Protein AF-A0A662F577-F1 (afdb_monomer)

Secondary structure (DSSP, 8-state):
---S-HHHHHHHHHHHHHHHHHHHHHHHHHHHTT-TTHHHHHHHHHHHHHHHHHHSTT--HHHHHHHHHHHHHHHHHHHHHH-SS-HHHHHHHHHHHHHHHHHHHHHHS-SSIIIIIHHHHHH--GGG--HHHHHHHHHHHHHHHHHHHHTHHHHHHHHH-HHHHHHTT--HHHHHHHHHHHHHHHHHHHHHHHHHHHHHHHHHHHHHHHHHH-S-HHHHHHHHHHHHHHHHHHHHHHH-

Nearest PDB structures (foldseek):
  7kyp-assembly4_N  TM=8.815E-01  e=4.792E-10  Streptococcus pneumoniae D39
  7kyo-assembly1_C-2  TM=8.736E-01  e=3.848E-10  Streptococcus pneumoniae D39
  2nq2-assembly1_A  TM=8.133E-01  e=2.550E-05  Haemophilus influenzae
  2nq2-assembly1_B  TM=8.066E-01  e=2.908E-05  Haemophilus influenzae
  5b58-assembly1_B  TM=8.021E-01  e=2.976E-04  Burkholderia cenocepacia J2315

Structure (mmCIF, N/CA/C/O backbone):
data_AF-A0A662F577-F1
#
_entry.id   AF-A0A662F577-F1
#
loop_
_atom_site.group_PDB
_atom_site.id
_atom_site.type_symbol
_atom_site.label_atom_id
_atom_site.label_alt_id
_atom_site.label_comp_id
_atom_site.label_asym_id
_atom_site.label_entity_id
_atom_site.label_seq_id
_atom_site.pdbx_PDB_ins_code
_atom_site.Cartn_x
_atom_site.Cartn_y
_atom_site.Cartn_z
_atom_site.occupancy
_atom_site.B_iso_or_equiv
_atom_site.auth_seq_id
_atom_site.auth_comp_id
_atom_site.auth_asym_id
_atom_site.auth_atom_id
_atom_site.pdbx_PDB_model_num
ATOM 1 N N . MET A 1 1 ? 22.532 22.678 -11.145 1.00 47.97 1 MET A N 1
ATOM 2 C CA . MET A 1 1 ? 23.492 22.130 -10.163 1.00 47.97 1 MET A CA 1
ATOM 3 C C . MET A 1 1 ? 23.409 20.614 -9.982 1.00 47.97 1 MET A C 1
ATOM 5 O O . MET A 1 1 ? 24.217 20.101 -9.234 1.00 47.97 1 MET A O 1
ATOM 9 N N . PHE A 1 2 ? 22.592 19.870 -10.737 1.00 56.91 2 PHE A N 1
ATOM 10 C CA . PHE A 1 2 ? 22.765 18.418 -10.877 1.00 56.91 2 PHE A CA 1
ATOM 11 C C . PHE A 1 2 ? 22.586 18.094 -12.358 1.00 56.91 2 PHE A C 1
ATOM 13 O O . PHE A 1 2 ? 21.598 18.525 -12.946 1.00 56.91 2 PHE A O 1
ATOM 20 N N . GLY A 1 3 ? 23.561 17.444 -12.995 1.00 69.31 3 GLY A N 1
ATOM 21 C CA . GLY A 1 3 ? 23.598 17.180 -14.446 1.00 69.31 3 GLY A CA 1
ATOM 22 C C . GLY A 1 3 ? 22.537 16.192 -14.954 1.00 69.31 3 GLY A C 1
ATOM 23 O O . GLY A 1 3 ? 22.726 15.579 -15.998 1.00 69.31 3 GLY A O 1
ATOM 24 N N . ILE A 1 4 ? 21.445 16.013 -14.208 1.00 74.88 4 ILE A N 1
ATOM 25 C CA . ILE A 1 4 ? 20.341 15.107 -14.506 1.00 74.88 4 ILE A CA 1
ATOM 26 C C . ILE A 1 4 ? 19.251 15.926 -15.205 1.00 74.88 4 ILE A C 1
ATOM 28 O O . ILE A 1 4 ? 18.871 16.996 -14.717 1.00 74.88 4 ILE A O 1
ATOM 32 N N . PRO A 1 5 ? 18.736 15.468 -16.353 1.00 80.38 5 PRO A N 1
ATOM 33 C CA . PRO A 1 5 ? 17.786 16.249 -17.121 1.00 80.38 5 PRO A CA 1
ATOM 34 C C . PRO A 1 5 ? 16.440 16.381 -16.389 1.00 80.38 5 PRO A C 1
ATOM 36 O O . PRO A 1 5 ? 15.960 15.453 -15.735 1.00 80.38 5 PRO A O 1
ATOM 39 N N . LEU A 1 6 ? 15.800 17.548 -16.536 1.00 77.94 6 LEU A N 1
ATOM 40 C CA . LEU A 1 6 ? 14.589 17.923 -15.788 1.00 77.94 6 LEU A CA 1
ATOM 41 C C . LEU A 1 6 ? 13.427 16.925 -15.961 1.00 77.94 6 LEU A C 1
ATOM 43 O O . LEU A 1 6 ? 12.619 16.749 -15.050 1.00 77.94 6 LEU A O 1
ATOM 47 N N . HIS A 1 7 ? 13.367 16.250 -17.113 1.00 80.50 7 HIS A N 1
ATOM 48 C CA . HIS A 1 7 ? 12.343 15.251 -17.422 1.00 80.50 7 HIS A CA 1
ATOM 49 C C . HIS A 1 7 ? 12.453 13.969 -16.578 1.00 80.50 7 HIS A C 1
ATOM 51 O O . HIS A 1 7 ? 11.478 13.231 -16.522 1.00 80.50 7 HIS A O 1
ATOM 57 N N . ILE A 1 8 ? 13.594 13.713 -15.922 1.00 82.94 8 ILE A N 1
ATOM 58 C CA . ILE A 1 8 ? 13.786 12.595 -14.979 1.00 82.94 8 ILE A CA 1
ATOM 59 C C . ILE A 1 8 ? 13.548 13.068 -13.545 1.00 82.94 8 ILE A C 1
ATOM 61 O O . ILE A 1 8 ? 12.898 12.384 -12.758 1.00 82.94 8 ILE A O 1
ATOM 65 N N . VAL A 1 9 ? 14.026 14.266 -13.202 1.00 86.06 9 VAL A N 1
ATOM 66 C CA . VAL A 1 9 ? 13.935 14.793 -11.832 1.00 86.06 9 VAL A CA 1
ATOM 67 C C . VAL A 1 9 ? 12.485 15.068 -11.429 1.00 86.06 9 VAL A C 1
ATOM 69 O O . VAL A 1 9 ? 12.072 14.703 -10.331 1.00 86.06 9 VAL A O 1
ATOM 72 N N . LEU A 1 10 ? 11.689 15.677 -12.313 1.00 87.38 10 LEU A N 1
ATOM 73 C CA . LEU A 1 10 ? 10.321 16.082 -11.986 1.00 87.38 10 LEU A CA 1
ATOM 74 C C . LEU A 1 10 ? 9.370 14.895 -11.700 1.00 87.38 10 LEU A C 1
ATOM 76 O O . LEU A 1 10 ? 8.717 14.926 -10.654 1.00 87.38 10 LEU A O 1
ATOM 80 N N . PRO A 1 11 ? 9.290 13.838 -12.542 1.00 89.56 11 PRO A N 1
ATOM 81 C CA . PRO A 1 11 ? 8.466 12.668 -12.230 1.00 89.56 11 PRO A CA 1
ATOM 82 C C . PRO A 1 11 ? 8.914 11.982 -10.942 1.00 89.56 11 PRO A C 1
ATOM 84 O O . PRO A 1 11 ? 8.088 11.558 -10.142 1.00 89.56 11 PRO A O 1
ATOM 87 N N . THR A 1 12 ? 10.224 11.917 -10.724 1.00 90.12 12 THR A N 1
ATOM 88 C CA . THR A 1 12 ? 10.819 11.296 -9.545 1.00 90.12 12 THR A CA 1
ATOM 89 C C . THR A 1 12 ? 10.419 12.015 -8.254 1.00 90.12 12 THR A C 1
ATOM 91 O O . THR A 1 12 ? 9.980 11.390 -7.285 1.00 90.12 12 THR A O 1
ATOM 94 N N . LEU A 1 13 ? 10.509 13.345 -8.249 1.00 90.69 13 LEU A N 1
ATOM 95 C CA . LEU A 1 13 ? 10.162 14.175 -7.098 1.00 90.69 13 LEU A CA 1
ATOM 96 C C . LEU A 1 13 ? 8.662 14.104 -6.770 1.00 90.69 13 LEU A C 1
ATOM 98 O O . LEU A 1 13 ? 8.284 13.920 -5.617 1.00 90.69 13 LEU A O 1
ATOM 102 N N . ILE A 1 14 ? 7.801 14.191 -7.786 1.00 92.75 14 ILE A N 1
ATOM 103 C CA . ILE A 1 14 ? 6.347 14.097 -7.595 1.00 92.75 14 ILE A CA 1
ATOM 104 C C . ILE A 1 14 ? 5.948 12.672 -7.186 1.00 92.75 14 ILE A C 1
ATOM 106 O O . ILE A 1 14 ? 5.175 12.489 -6.248 1.00 92.75 14 ILE A O 1
ATOM 110 N N . GLY A 1 15 ? 6.495 11.655 -7.855 1.00 92.69 15 GLY A N 1
ATOM 111 C CA . GLY A 1 15 ? 6.209 10.249 -7.579 1.00 92.69 15 GLY A CA 1
ATOM 112 C C . GLY A 1 15 ? 6.599 9.843 -6.160 1.00 92.69 15 GLY A C 1
ATOM 113 O O . GLY A 1 15 ? 5.794 9.234 -5.460 1.00 92.69 15 GLY A O 1
ATOM 114 N N . SER A 1 16 ? 7.794 10.232 -5.704 1.00 91.56 16 SER A N 1
ATOM 115 C CA . SER A 1 16 ? 8.255 9.978 -4.332 1.00 91.56 16 SER A CA 1
ATOM 116 C C . SER A 1 16 ? 7.381 10.666 -3.282 1.00 91.56 16 SER A C 1
ATOM 118 O O . SER A 1 16 ? 7.009 10.019 -2.306 1.00 91.56 16 SER A O 1
ATOM 120 N N . LEU A 1 17 ? 6.983 11.924 -3.502 1.00 94.12 17 LEU A N 1
ATOM 121 C CA . LEU A 1 17 ? 6.079 12.657 -2.611 1.00 94.12 17 LEU A CA 1
ATOM 122 C C . LEU A 1 17 ? 4.719 11.953 -2.479 1.00 94.12 17 LEU A C 1
ATOM 124 O O . LEU A 1 17 ? 4.230 11.744 -1.367 1.00 94.12 17 LEU A O 1
ATOM 128 N N . ILE A 1 18 ? 4.121 11.568 -3.612 1.00 95.38 18 ILE A N 1
ATOM 129 C CA . ILE A 1 18 ? 2.826 10.880 -3.632 1.00 95.38 18 ILE A CA 1
ATOM 130 C C . ILE A 1 18 ? 2.950 9.519 -2.947 1.00 95.38 18 ILE A C 1
ATOM 132 O O . ILE A 1 18 ? 2.154 9.233 -2.055 1.00 95.38 18 ILE A O 1
ATOM 136 N N . ALA A 1 19 ? 3.953 8.711 -3.314 1.00 94.62 19 ALA A N 1
ATOM 137 C CA . ALA A 1 19 ? 4.189 7.389 -2.735 1.00 94.62 19 ALA A CA 1
ATOM 138 C C . ALA A 1 19 ? 4.395 7.468 -1.215 1.00 94.62 19 ALA A C 1
ATOM 140 O O . ALA A 1 19 ? 3.737 6.748 -0.468 1.00 94.62 19 ALA A O 1
ATOM 141 N N . GLY A 1 20 ? 5.246 8.387 -0.743 1.00 95.25 20 GLY A N 1
ATOM 142 C CA . GLY A 1 20 ? 5.475 8.626 0.683 1.00 95.25 20 GLY A CA 1
ATOM 143 C C . GLY A 1 20 ? 4.197 9.000 1.425 1.00 95.25 20 GLY A C 1
ATOM 144 O O . GLY A 1 20 ? 3.907 8.436 2.483 1.00 95.25 20 GLY A O 1
ATOM 145 N N . GLY A 1 21 ? 3.388 9.886 0.842 1.00 96.56 21 GLY A N 1
ATOM 146 C CA . GLY A 1 21 ? 2.100 10.283 1.400 1.00 96.56 21 GLY A CA 1
ATOM 147 C C . GLY A 1 21 ? 1.121 9.113 1.521 1.00 96.56 21 GLY A C 1
ATOM 148 O O . GLY A 1 21 ? 0.675 8.796 2.624 1.00 96.56 21 GLY A O 1
ATOM 149 N N . ILE A 1 22 ? 0.798 8.442 0.411 1.00 96.75 22 ILE A N 1
ATOM 150 C CA . ILE A 1 22 ? -0.230 7.386 0.394 1.00 96.75 22 ILE A CA 1
ATOM 151 C C . ILE A 1 22 ? 0.188 6.137 1.176 1.00 96.75 22 ILE A C 1
ATOM 153 O O . ILE A 1 22 ? -0.652 5.553 1.865 1.00 96.75 22 ILE A O 1
ATOM 157 N N . CYS A 1 23 ? 1.472 5.756 1.139 1.00 96.06 23 CYS A N 1
ATOM 158 C CA . CYS A 1 23 ? 1.990 4.664 1.962 1.00 96.06 23 CYS A CA 1
ATOM 159 C C . CYS A 1 23 ? 1.798 4.994 3.441 1.00 96.06 23 CYS A C 1
ATOM 161 O O . CYS A 1 23 ? 1.273 4.172 4.184 1.00 96.06 23 CYS A O 1
ATOM 163 N N . SER A 1 24 ? 2.114 6.217 3.865 1.00 96.75 24 SER A N 1
ATOM 164 C CA . SER A 1 24 ? 1.938 6.627 5.262 1.00 96.75 24 SER A CA 1
ATOM 165 C C . SER A 1 24 ? 0.478 6.633 5.702 1.00 96.75 24 SER A C 1
ATOM 167 O O . SER A 1 24 ? 0.192 6.214 6.820 1.00 96.75 24 SER A O 1
ATOM 169 N N . VAL A 1 25 ? -0.454 7.061 4.838 1.00 97.31 25 VAL A N 1
ATOM 170 C CA . VAL A 1 25 ? -1.898 7.011 5.136 1.00 97.31 25 VAL A CA 1
ATOM 171 C C . VAL A 1 25 ? -2.345 5.576 5.394 1.00 97.31 25 VAL A C 1
ATOM 173 O O . VAL A 1 25 ? -2.997 5.313 6.404 1.00 97.31 25 VAL A O 1
ATOM 176 N N . MET A 1 26 ? -1.966 4.630 4.530 1.00 97.19 26 MET A N 1
ATOM 177 C CA . MET A 1 26 ? -2.283 3.215 4.759 1.00 97.19 26 MET A CA 1
ATOM 178 C C . MET A 1 26 ? -1.573 2.668 5.999 1.00 97.19 26 MET A C 1
ATOM 180 O O . MET A 1 26 ? -2.160 1.899 6.761 1.00 97.19 26 MET A O 1
ATOM 184 N N . GLY A 1 27 ? -0.358 3.142 6.266 1.00 96.62 27 GLY A N 1
ATOM 185 C CA . GLY A 1 27 ? 0.402 2.868 7.478 1.00 96.62 27 GLY A CA 1
ATOM 186 C C . GLY A 1 27 ? -0.362 3.131 8.771 1.00 96.62 27 GLY A C 1
ATOM 187 O O . GLY A 1 27 ? -0.245 2.347 9.708 1.00 96.62 27 GLY A O 1
ATOM 188 N N . ILE A 1 28 ? -1.196 4.173 8.819 1.00 96.75 28 ILE A N 1
ATOM 189 C CA . ILE A 1 28 ? -2.034 4.490 9.987 1.00 96.75 28 ILE A CA 1
ATOM 190 C C . ILE A 1 28 ? -2.937 3.303 10.333 1.00 96.75 28 ILE A C 1
ATOM 192 O O . ILE A 1 28 ? -2.965 2.844 11.477 1.00 96.75 28 ILE A O 1
ATOM 196 N N . PHE A 1 29 ? -3.640 2.767 9.331 1.00 96.06 29 PHE A N 1
ATOM 197 C CA . PHE A 1 29 ? -4.510 1.607 9.505 1.00 96.06 29 PHE A CA 1
ATOM 198 C C . PHE A 1 29 ? -3.711 0.374 9.900 1.00 96.06 29 PHE A C 1
ATOM 200 O O . PHE A 1 29 ? -4.086 -0.338 10.828 1.00 96.06 29 PHE A O 1
ATOM 207 N N . VAL A 1 30 ? -2.590 0.140 9.225 1.00 95.38 30 VAL A N 1
ATOM 208 C CA . VAL A 1 30 ? -1.769 -1.051 9.432 1.00 95.38 30 VAL A CA 1
ATOM 209 C C . VAL A 1 30 ? -1.152 -1.093 10.826 1.00 95.38 30 VAL A C 1
ATOM 211 O O . VAL A 1 30 ? -1.240 -2.123 11.493 1.00 95.38 30 VAL A O 1
ATOM 214 N N . VAL A 1 31 ? -0.604 0.023 11.305 1.00 95.06 31 VAL A N 1
ATOM 215 C CA . VAL A 1 31 ? -0.033 0.129 12.654 1.00 95.06 31 VAL A CA 1
ATOM 216 C C . VAL A 1 31 ? -1.124 -0.043 13.706 1.00 95.06 31 VAL A C 1
ATOM 218 O O . VAL A 1 31 ? -1.005 -0.876 14.601 1.00 95.06 31 VAL A O 1
ATOM 221 N N . ARG A 1 32 ? -2.231 0.696 13.588 1.00 94.12 32 ARG A N 1
ATOM 222 C CA . ARG A 1 32 ? -3.282 0.692 14.613 1.00 94.12 32 ARG A CA 1
ATOM 223 C C . ARG A 1 32 ? -4.051 -0.623 14.690 1.00 94.12 32 ARG A C 1
ATOM 225 O O . ARG A 1 32 ? -4.545 -0.975 15.756 1.00 94.12 32 ARG A O 1
ATOM 232 N N . MET A 1 33 ? -4.153 -1.345 13.576 1.00 92.06 33 MET A N 1
ATOM 233 C CA . MET A 1 33 ? -4.816 -2.647 13.508 1.00 92.06 33 MET A CA 1
ATOM 234 C C . MET A 1 33 ? -3.884 -3.830 13.797 1.00 92.06 33 MET A C 1
ATOM 236 O O . MET A 1 33 ? -4.332 -4.967 13.663 1.00 92.06 33 MET A O 1
ATOM 240 N N . ASN A 1 34 ? -2.629 -3.588 14.200 1.00 90.75 34 ASN A N 1
ATOM 241 C CA . ASN A 1 34 ? -1.617 -4.624 14.436 1.00 90.75 34 ASN A CA 1
ATOM 242 C C . ASN A 1 34 ? -1.413 -5.549 13.223 1.00 90.75 34 ASN A C 1
ATOM 244 O O . ASN A 1 34 ? -1.372 -6.767 13.355 1.00 90.75 34 ASN A O 1
ATOM 248 N N . LEU A 1 35 ? -1.320 -4.959 12.031 1.00 92.56 35 LEU A N 1
ATOM 249 C CA . LEU A 1 35 ? -1.056 -5.659 10.773 1.00 92.56 35 LEU A CA 1
ATOM 250 C C . LEU A 1 35 ? 0.369 -5.372 10.280 1.00 92.56 35 LEU A C 1
ATOM 252 O O . LEU A 1 35 ? 0.579 -5.258 9.078 1.00 92.56 35 LEU A O 1
ATOM 256 N N . SER A 1 36 ? 1.343 -5.179 11.173 1.00 86.50 36 SER A N 1
ATOM 257 C CA . SER A 1 36 ? 2.696 -4.711 10.826 1.00 86.50 36 SER A CA 1
ATOM 258 C C . SER A 1 36 ? 3.338 -5.494 9.678 1.00 86.50 36 SER A C 1
ATOM 260 O O . SER A 1 36 ? 3.979 -4.906 8.811 1.00 86.50 36 SER A O 1
ATOM 262 N N . SER A 1 37 ? 3.102 -6.800 9.594 1.00 90.62 37 SER A N 1
ATOM 263 C CA . SER A 1 37 ? 3.673 -7.662 8.559 1.00 90.62 37 SER A CA 1
ATOM 264 C C . SER A 1 37 ? 3.018 -7.482 7.178 1.00 90.62 37 SER A C 1
ATOM 266 O O . SER A 1 37 ? 3.548 -7.963 6.174 1.00 90.62 37 SER A O 1
ATOM 268 N N . LEU A 1 38 ? 1.881 -6.775 7.084 1.00 93.25 38 LEU A N 1
ATOM 269 C CA . LEU A 1 38 ? 1.102 -6.600 5.851 1.00 93.25 38 LEU A CA 1
ATOM 270 C C . LEU A 1 38 ? 1.919 -5.929 4.747 1.00 93.25 38 LEU A C 1
ATOM 272 O O . LEU A 1 38 ? 1.856 -6.362 3.601 1.00 93.25 38 LEU A O 1
ATOM 276 N N . GLY A 1 39 ? 2.711 -4.909 5.092 1.00 90.06 39 GLY A N 1
ATOM 277 C CA . GLY A 1 39 ? 3.558 -4.203 4.128 1.00 90.06 39 GLY A CA 1
ATOM 278 C C . GLY A 1 39 ? 4.575 -5.131 3.457 1.00 90.06 39 GLY A C 1
ATOM 279 O O . GLY A 1 39 ? 4.695 -5.121 2.235 1.00 90.06 39 GLY A O 1
ATOM 280 N N . PHE A 1 40 ? 5.241 -5.988 4.240 1.00 89.19 40 PHE A N 1
ATOM 281 C CA . PHE A 1 40 ? 6.199 -6.972 3.721 1.00 89.19 40 PHE A CA 1
ATOM 282 C C . PHE A 1 40 ? 5.513 -8.062 2.891 1.00 89.19 40 PHE A C 1
ATOM 284 O O . PHE A 1 40 ? 5.983 -8.402 1.808 1.00 89.19 40 PHE A O 1
ATOM 291 N N . ALA A 1 41 ? 4.390 -8.608 3.357 1.00 93.56 41 ALA A N 1
ATOM 292 C CA . ALA A 1 41 ? 3.714 -9.678 2.629 1.00 93.56 41 ALA A CA 1
ATOM 293 C C . ALA A 1 41 ? 3.104 -9.196 1.304 1.00 93.56 41 ALA A C 1
ATOM 295 O O . ALA A 1 41 ? 3.252 -9.868 0.283 1.00 93.56 41 ALA A O 1
ATOM 296 N N . MET A 1 42 ? 2.482 -8.012 1.294 1.00 95.00 42 MET A N 1
ATOM 297 C CA . MET A 1 42 ? 1.942 -7.404 0.074 1.00 95.00 42 MET A CA 1
ATOM 298 C C . MET A 1 42 ? 3.050 -7.047 -0.916 1.00 95.00 42 MET A C 1
ATOM 300 O O . MET A 1 42 ? 2.866 -7.229 -2.117 1.00 95.00 42 MET A O 1
ATOM 304 N N . SER A 1 43 ? 4.207 -6.577 -0.435 1.00 93.94 43 SER A N 1
ATOM 305 C CA . SER A 1 43 ? 5.321 -6.219 -1.317 1.00 93.94 43 SER A CA 1
ATOM 306 C C . SER A 1 43 ? 5.920 -7.442 -1.996 1.00 93.94 43 SER A C 1
ATOM 308 O O . SER A 1 43 ? 6.260 -7.380 -3.173 1.00 93.94 43 SER A O 1
ATOM 310 N N . HIS A 1 44 ? 5.963 -8.576 -1.296 1.00 93.50 44 HIS A N 1
ATOM 311 C CA . HIS A 1 44 ? 6.455 -9.835 -1.845 1.00 93.50 44 HIS A CA 1
ATOM 312 C C . HIS A 1 44 ? 5.425 -10.532 -2.736 1.00 93.50 44 HIS A C 1
ATOM 314 O O . HIS A 1 44 ? 5.803 -11.151 -3.727 1.00 93.50 44 HIS A O 1
ATOM 320 N N . ALA A 1 45 ? 4.129 -10.373 -2.457 1.00 95.75 45 ALA A N 1
ATOM 321 C CA . ALA A 1 45 ? 3.079 -10.760 -3.394 1.00 95.75 45 ALA A CA 1
ATOM 322 C C . ALA A 1 45 ? 3.177 -9.942 -4.695 1.00 95.75 45 ALA A C 1
ATOM 324 O O . ALA A 1 45 ? 3.209 -10.509 -5.785 1.00 95.75 45 ALA A O 1
ATOM 325 N N . ALA A 1 46 ? 3.314 -8.616 -4.589 1.00 95.00 46 ALA A N 1
ATOM 326 C CA . ALA A 1 46 ? 3.509 -7.737 -5.739 1.00 95.00 46 ALA A CA 1
ATOM 327 C C . ALA A 1 46 ? 4.805 -8.064 -6.503 1.00 95.00 46 ALA A C 1
ATOM 329 O O . ALA A 1 46 ? 4.797 -8.112 -7.730 1.00 95.00 46 ALA A O 1
ATOM 330 N N . PHE A 1 47 ? 5.898 -8.351 -5.789 1.00 91.81 47 PHE A N 1
ATOM 331 C CA . PHE A 1 47 ? 7.160 -8.822 -6.362 1.00 91.81 47 PHE A CA 1
ATOM 332 C C . PHE A 1 47 ? 6.974 -10.127 -7.139 1.00 91.81 47 PHE A C 1
ATOM 334 O O . PHE A 1 47 ? 7.437 -10.222 -8.272 1.00 91.81 47 PHE A O 1
ATOM 341 N N . ALA A 1 48 ? 6.263 -11.108 -6.575 1.00 93.31 48 ALA A N 1
ATOM 342 C CA . ALA A 1 48 ? 5.991 -12.368 -7.256 1.00 93.31 48 ALA A CA 1
ATOM 343 C C . ALA A 1 48 ? 5.187 -12.156 -8.543 1.00 93.31 48 ALA A C 1
ATOM 345 O O . ALA A 1 48 ? 5.559 -12.671 -9.596 1.00 93.31 48 ALA A O 1
ATOM 346 N N . GLY A 1 49 ? 4.144 -11.328 -8.491 1.00 93.75 49 GLY A N 1
ATOM 347 C CA . GLY A 1 49 ? 3.391 -10.947 -9.681 1.00 93.75 49 GLY A CA 1
ATOM 348 C C . GLY A 1 49 ? 4.261 -10.250 -10.730 1.00 93.75 49 GLY A C 1
ATOM 349 O O . GLY A 1 49 ? 4.258 -10.644 -11.894 1.00 93.75 49 GLY A O 1
ATOM 350 N N . ALA A 1 50 ? 5.063 -9.262 -10.332 1.00 90.88 50 ALA A N 1
ATOM 351 C CA . ALA A 1 50 ? 5.977 -8.575 -11.242 1.00 90.88 50 ALA A CA 1
ATOM 352 C C . ALA A 1 50 ? 6.991 -9.537 -11.881 1.00 90.88 50 ALA A C 1
ATOM 354 O O . ALA A 1 50 ? 7.226 -9.462 -13.087 1.00 90.88 50 ALA A O 1
ATOM 355 N N . ALA A 1 51 ? 7.552 -10.464 -11.100 1.00 89.44 51 ALA A N 1
ATOM 356 C CA . ALA A 1 51 ? 8.474 -11.487 -11.583 1.00 8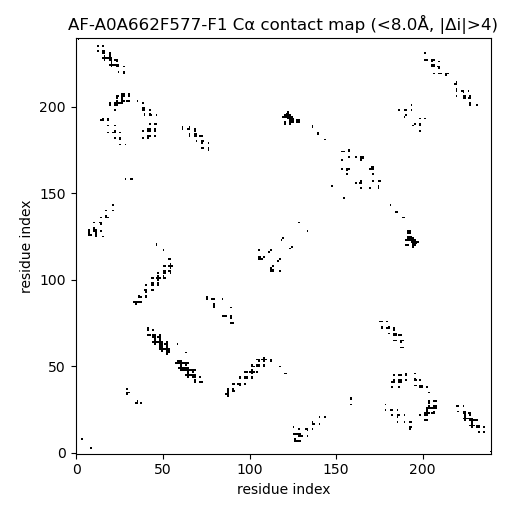9.44 51 ALA A CA 1
ATOM 357 C C . ALA A 1 51 ? 7.806 -12.412 -12.612 1.00 89.44 51 ALA A C 1
ATOM 359 O O . ALA A 1 51 ? 8.406 -12.699 -13.645 1.00 89.44 51 ALA A O 1
ATOM 360 N N . LEU A 1 52 ? 6.548 -12.809 -12.391 1.00 90.88 52 LEU A N 1
ATOM 361 C CA . LEU A 1 52 ? 5.767 -13.575 -13.368 1.00 90.88 52 LEU A CA 1
ATOM 362 C C . LEU A 1 52 ? 5.520 -12.779 -14.657 1.00 90.88 52 LEU A C 1
ATOM 364 O O . LEU A 1 52 ? 5.683 -13.319 -15.749 1.00 90.88 52 LEU A O 1
ATOM 368 N N . GLY A 1 53 ? 5.173 -11.494 -14.542 1.00 89.75 53 GLY A N 1
ATOM 369 C CA . GLY A 1 53 ? 4.991 -10.614 -15.699 1.00 89.75 53 GLY A CA 1
ATOM 370 C C . GLY A 1 53 ? 6.268 -10.438 -16.527 1.00 89.75 53 GLY A C 1
ATOM 371 O O . GLY A 1 53 ? 6.199 -10.329 -17.743 1.00 89.75 53 GLY A O 1
ATOM 372 N N . ILE A 1 54 ? 7.440 -10.469 -15.887 1.00 84.44 54 ILE A N 1
ATOM 373 C CA . ILE A 1 54 ? 8.736 -10.462 -16.584 1.00 84.44 54 ILE A CA 1
ATOM 374 C C . ILE A 1 54 ? 9.038 -11.831 -17.209 1.00 84.44 54 ILE A C 1
ATOM 376 O O . ILE A 1 54 ? 9.578 -11.893 -18.313 1.00 84.44 54 ILE A O 1
ATOM 380 N N . ALA A 1 55 ? 8.712 -12.923 -16.516 1.00 84.69 55 ALA A N 1
ATOM 381 C CA . ALA A 1 55 ? 8.999 -14.276 -16.981 1.00 84.69 55 ALA A CA 1
ATOM 382 C C . ALA A 1 55 ? 8.195 -14.662 -18.227 1.00 84.69 55 ALA A C 1
ATOM 384 O O . ALA A 1 55 ? 8.699 -15.363 -19.103 1.00 84.69 55 ALA A O 1
ATOM 385 N N . VAL A 1 56 ? 6.953 -14.188 -18.322 1.00 86.38 56 VAL A N 1
ATOM 386 C CA . VAL A 1 56 ? 6.055 -14.479 -19.439 1.00 86.38 56 VAL A CA 1
ATOM 387 C C . VAL A 1 56 ? 6.010 -13.284 -20.388 1.00 86.38 56 VAL A C 1
ATOM 389 O O . VAL A 1 56 ? 5.450 -12.234 -20.077 1.00 86.38 56 VAL A O 1
ATOM 392 N N . SER A 1 57 ? 6.580 -13.450 -21.582 1.00 75.50 57 SER A N 1
ATOM 393 C CA . SER A 1 57 ? 6.628 -12.395 -22.596 1.00 75.50 57 SER A CA 1
ATOM 394 C C . SER A 1 57 ? 5.224 -11.892 -22.963 1.00 75.50 57 SER A C 1
ATOM 396 O O . SER A 1 57 ? 4.377 -12.667 -23.400 1.00 75.50 57 SER A O 1
ATOM 398 N N . GLY A 1 58 ? 4.992 -10.584 -22.815 1.00 77.06 58 GLY A N 1
ATOM 399 C CA . GLY A 1 58 ? 3.740 -9.917 -23.199 1.00 77.06 58 GLY A CA 1
ATOM 400 C C . GLY A 1 58 ? 2.803 -9.551 -22.044 1.00 77.06 58 GLY A C 1
ATOM 401 O O . GLY A 1 58 ? 1.816 -8.858 -22.279 1.00 77.06 58 GLY A O 1
ATOM 402 N N . LEU A 1 59 ? 3.106 -9.953 -20.805 1.00 86.81 59 LEU A N 1
ATOM 403 C CA . LEU A 1 59 ? 2.366 -9.502 -19.624 1.00 86.81 59 LEU A CA 1
ATOM 404 C C . LEU A 1 59 ? 2.987 -8.227 -19.041 1.00 86.81 59 LEU A C 1
ATOM 406 O O . LEU A 1 59 ? 4.203 -8.107 -18.920 1.00 86.81 59 LEU A O 1
ATOM 410 N N . ASP A 1 60 ? 2.145 -7.264 -18.657 1.00 88.69 60 ASP A N 1
ATOM 411 C CA . ASP A 1 60 ? 2.604 -6.056 -17.963 1.00 88.69 60 ASP A CA 1
ATOM 412 C C . ASP A 1 60 ? 2.993 -6.411 -16.508 1.00 88.69 60 ASP A C 1
ATOM 414 O O . ASP A 1 60 ? 2.136 -6.887 -15.748 1.00 88.69 60 ASP A O 1
ATOM 418 N N . PRO A 1 61 ? 4.251 -6.171 -16.079 1.00 88.75 61 PRO A N 1
ATOM 419 C CA . PRO A 1 61 ? 4.694 -6.468 -14.717 1.00 88.75 61 PRO A CA 1
ATOM 420 C C . PRO A 1 61 ? 3.891 -5.744 -13.630 1.00 88.75 61 PRO A C 1
ATOM 422 O O . PRO A 1 61 ? 3.672 -6.309 -12.562 1.00 88.75 61 PRO A O 1
ATOM 425 N N . LEU A 1 62 ? 3.425 -4.516 -13.885 1.00 90.25 62 LEU A N 1
ATOM 426 C CA . LEU A 1 62 ? 2.595 -3.760 -12.944 1.00 90.25 62 LEU A CA 1
ATOM 427 C C . LEU A 1 62 ? 1.232 -4.436 -12.772 1.00 90.25 62 LEU A C 1
ATOM 429 O O . LEU A 1 62 ? 0.747 -4.578 -11.652 1.00 90.25 62 LEU A O 1
ATOM 433 N N . LEU A 1 63 ? 0.619 -4.874 -13.875 1.00 93.94 63 LEU A N 1
ATOM 434 C CA . LEU A 1 63 ? -0.687 -5.528 -13.837 1.00 93.94 63 LEU A CA 1
ATOM 435 C C . LEU A 1 63 ? -0.616 -6.844 -13.055 1.00 93.94 63 LEU A C 1
ATOM 437 O O . LEU A 1 63 ? -1.476 -7.113 -12.218 1.00 93.94 63 LEU A O 1
ATOM 441 N N . MET A 1 64 ? 0.430 -7.639 -13.288 1.00 94.94 64 MET A N 1
ATOM 442 C CA . MET A 1 64 ? 0.639 -8.884 -12.549 1.00 94.94 64 MET A CA 1
ATOM 443 C C . MET A 1 64 ? 0.978 -8.626 -11.074 1.00 94.94 64 MET A C 1
ATOM 445 O O . MET A 1 64 ? 0.479 -9.342 -10.207 1.00 94.94 64 MET A O 1
ATOM 449 N N . ALA A 1 65 ? 1.748 -7.577 -10.761 1.00 94.25 65 ALA A N 1
ATOM 450 C CA . ALA A 1 65 ? 2.005 -7.159 -9.382 1.00 94.25 65 ALA A CA 1
ATOM 451 C C . ALA A 1 65 ? 0.710 -6.807 -8.637 1.00 94.25 65 ALA A C 1
ATOM 453 O O . ALA A 1 65 ? 0.483 -7.280 -7.523 1.00 94.25 65 ALA A O 1
ATOM 454 N N . ILE A 1 66 ? -0.167 -6.024 -9.275 1.00 96.44 66 ILE A N 1
ATOM 455 C CA . ILE A 1 66 ? -1.490 -5.687 -8.739 1.00 96.44 66 ILE A CA 1
ATOM 456 C C . ILE A 1 66 ? -2.311 -6.958 -8.534 1.00 96.44 66 ILE A C 1
ATOM 458 O O . ILE A 1 66 ? -2.870 -7.147 -7.457 1.00 96.44 66 ILE A O 1
ATOM 462 N N . LEU A 1 67 ? -2.358 -7.844 -9.533 1.00 97.06 67 LEU A N 1
ATOM 463 C CA . LEU A 1 67 ? -3.132 -9.081 -9.468 1.00 97.06 67 LEU A CA 1
ATOM 464 C C . LEU A 1 67 ? -2.721 -9.945 -8.272 1.00 97.06 67 LEU A C 1
ATOM 466 O O . LEU A 1 67 ? -3.584 -10.370 -7.509 1.00 97.06 67 LEU A O 1
ATOM 470 N N . PHE A 1 68 ? -1.422 -10.173 -8.073 1.00 97.12 68 PHE A N 1
ATOM 471 C CA . PHE A 1 68 ? -0.933 -10.992 -6.963 1.00 97.12 68 PHE A CA 1
ATOM 472 C C . PHE A 1 68 ? -1.114 -10.315 -5.601 1.00 97.12 68 PHE A C 1
ATOM 474 O O . PHE A 1 68 ? -1.509 -10.980 -4.645 1.00 97.12 68 PHE A O 1
ATOM 481 N N . ALA A 1 69 ? -0.881 -9.004 -5.493 1.00 96.75 69 ALA A N 1
ATOM 482 C CA . ALA A 1 69 ? -1.118 -8.273 -4.248 1.00 96.75 69 ALA A CA 1
ATOM 483 C C . ALA A 1 69 ? -2.608 -8.290 -3.861 1.00 96.75 69 ALA A C 1
ATOM 485 O O . ALA A 1 69 ? -2.962 -8.547 -2.711 1.00 96.75 69 ALA A O 1
ATOM 486 N N . VAL A 1 70 ? -3.500 -8.080 -4.833 1.00 97.31 70 VAL A N 1
ATOM 487 C CA . VAL A 1 70 ? -4.954 -8.150 -4.640 1.00 97.31 70 VAL A CA 1
ATOM 488 C C . VAL A 1 70 ? -5.397 -9.578 -4.324 1.00 97.31 70 VAL A C 1
ATOM 490 O O . VAL A 1 70 ? -6.225 -9.765 -3.436 1.00 97.31 70 VAL A O 1
ATOM 493 N N . ALA A 1 71 ? -4.829 -10.594 -4.978 1.00 97.19 71 ALA A N 1
ATOM 494 C CA . ALA A 1 71 ? -5.097 -11.994 -4.656 1.00 97.19 71 ALA A CA 1
ATOM 495 C C . ALA A 1 71 ? -4.674 -12.328 -3.218 1.00 97.19 71 ALA A C 1
ATOM 497 O O . ALA A 1 71 ? -5.425 -12.976 -2.491 1.00 97.19 71 ALA A O 1
ATOM 498 N N . MET A 1 72 ? -3.521 -11.826 -2.768 1.00 95.69 72 MET A N 1
ATOM 499 C CA . MET A 1 72 ? -3.083 -11.972 -1.381 1.00 95.69 72 MET A CA 1
ATOM 500 C C . MET A 1 72 ? -4.070 -11.309 -0.412 1.00 95.69 72 MET A C 1
ATOM 502 O O . MET A 1 72 ? -4.486 -11.954 0.548 1.00 95.69 72 MET A O 1
ATOM 506 N N . ALA A 1 73 ? -4.525 -10.081 -0.689 1.00 95.69 73 ALA A N 1
ATOM 507 C CA . ALA A 1 73 ? -5.564 -9.417 0.106 1.00 95.69 73 ALA A CA 1
ATOM 508 C C . ALA A 1 73 ? -6.876 -10.220 0.153 1.00 95.69 73 ALA A C 1
ATOM 510 O O . ALA A 1 73 ? -7.471 -10.371 1.224 1.00 95.69 73 ALA A O 1
ATOM 511 N N . ALA A 1 74 ? -7.295 -10.773 -0.989 1.00 96.06 74 ALA A N 1
ATOM 512 C CA . ALA A 1 74 ? -8.508 -11.574 -1.121 1.00 96.06 74 ALA A CA 1
ATOM 513 C C . ALA A 1 74 ? -8.434 -12.909 -0.366 1.00 96.06 74 ALA A C 1
ATOM 515 O O . ALA A 1 74 ? -9.459 -13.382 0.113 1.00 96.06 74 ALA A O 1
ATOM 516 N N . VAL A 1 75 ? -7.245 -13.506 -0.237 1.00 94.75 75 VAL A N 1
ATOM 517 C CA . VAL A 1 75 ? -7.018 -14.717 0.570 1.00 94.75 75 VAL A CA 1
ATOM 518 C C . VAL A 1 75 ? -6.899 -14.369 2.054 1.00 94.75 75 VAL A C 1
ATOM 520 O O . VAL A 1 75 ? -7.474 -15.053 2.902 1.00 94.75 75 VAL A O 1
ATOM 523 N N . LEU A 1 76 ? -6.182 -13.292 2.380 1.00 93.75 76 LEU A N 1
ATOM 524 C CA . LEU A 1 76 ? -5.926 -12.876 3.754 1.00 93.75 76 LEU A CA 1
ATOM 525 C C . LEU A 1 76 ? -7.214 -12.522 4.503 1.00 93.75 76 LEU A C 1
ATOM 527 O O . LEU A 1 76 ? -7.367 -12.931 5.652 1.00 93.75 76 LEU A O 1
ATOM 531 N N . GLY A 1 77 ? -8.135 -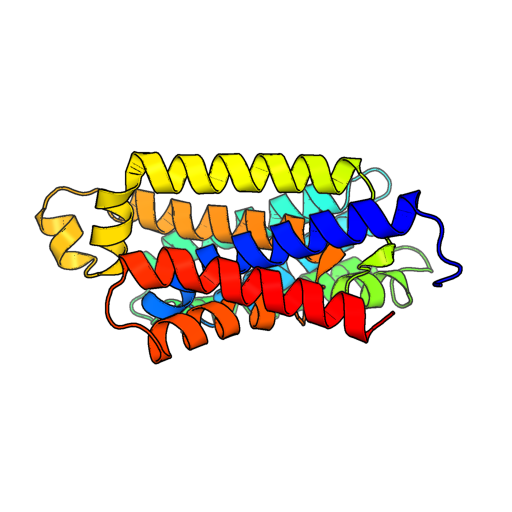11.786 3.872 1.00 91.25 77 GLY A N 1
ATOM 532 C CA . GLY A 1 77 ? -9.393 -11.363 4.495 1.00 91.25 77 GLY A CA 1
ATOM 533 C C . GLY A 1 77 ? -10.183 -12.539 5.091 1.00 91.25 77 GLY A C 1
ATOM 534 O O . GLY A 1 77 ? -10.340 -12.596 6.312 1.00 91.25 77 GLY A O 1
ATOM 535 N N . PRO A 1 78 ? -10.614 -13.524 4.284 1.00 92.69 78 PRO A N 1
ATOM 536 C CA . PRO A 1 78 ? -11.347 -14.694 4.763 1.00 92.69 78 PRO A CA 1
ATOM 537 C C . PRO A 1 78 ? -10.557 -15.549 5.759 1.00 92.69 78 PRO A C 1
ATOM 539 O O . PRO A 1 78 ? -11.121 -15.991 6.760 1.00 92.69 78 PRO A O 1
ATOM 542 N N . LEU A 1 79 ? -9.250 -15.758 5.541 1.00 92.12 79 LEU A N 1
ATOM 543 C CA . LEU A 1 79 ? -8.418 -16.515 6.486 1.00 92.12 79 LEU A CA 1
ATOM 544 C C . LEU A 1 79 ? -8.352 -15.830 7.856 1.00 92.12 79 LEU A C 1
ATOM 546 O O . LEU A 1 79 ? -8.427 -16.505 8.882 1.00 92.12 79 LEU A O 1
ATOM 550 N N . SER A 1 80 ? -8.244 -14.501 7.880 1.00 88.88 80 SER A N 1
ATOM 551 C CA . SER A 1 80 ? -8.203 -13.721 9.121 1.00 88.88 80 SER A CA 1
ATOM 552 C C . SER A 1 80 ? -9.502 -13.774 9.918 1.00 88.88 80 SER A C 1
ATOM 554 O O . SER A 1 80 ? -9.469 -13.630 11.136 1.00 88.88 80 SER A O 1
ATOM 556 N N . GLU A 1 81 ? -10.631 -14.026 9.256 1.00 87.06 81 GLU A N 1
ATOM 557 C CA . GLU A 1 81 ? -11.927 -14.182 9.915 1.00 87.06 81 GLU A CA 1
ATOM 558 C C . GLU A 1 81 ? -12.188 -15.617 10.373 1.00 87.06 81 GLU A C 1
ATOM 560 O O . GLU A 1 81 ? -12.783 -15.826 11.429 1.00 87.06 81 GLU A O 1
ATOM 565 N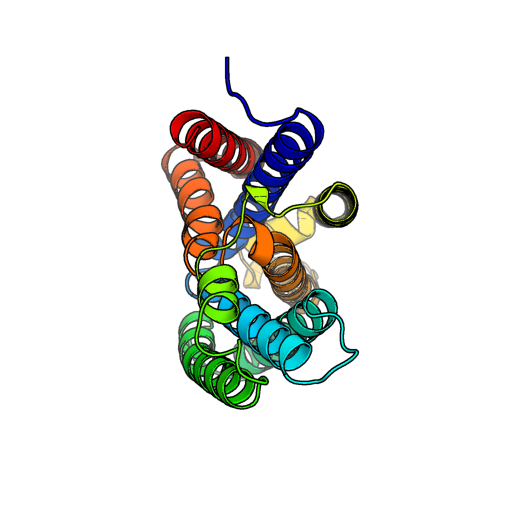 N . LEU A 1 82 ? -11.773 -16.606 9.575 1.00 88.19 82 LEU A N 1
ATOM 566 C CA . LEU A 1 82 ? -12.008 -18.016 9.880 1.00 88.19 82 LEU A CA 1
ATOM 567 C C . LEU A 1 82 ? -11.032 -18.545 10.936 1.00 88.19 82 LEU A C 1
ATOM 569 O O . LEU A 1 82 ? -11.384 -19.415 11.737 1.00 88.19 82 LEU A O 1
ATOM 573 N N . SER A 1 83 ? -9.797 -18.044 10.939 1.00 82.44 83 SER A N 1
ATOM 574 C CA . SER A 1 83 ? -8.795 -18.474 11.905 1.00 82.44 83 SER A CA 1
ATOM 575 C C . SER A 1 83 ? -9.018 -17.815 13.270 1.00 82.44 83 SER A C 1
ATOM 577 O O . SER A 1 83 ? -9.441 -16.668 13.376 1.00 82.44 83 SER A O 1
ATOM 579 N N . ARG A 1 84 ? -8.654 -18.525 14.341 1.00 84.56 84 ARG A N 1
ATOM 580 C CA . ARG A 1 84 ? -8.563 -17.954 15.699 1.00 84.56 84 ARG A CA 1
ATOM 581 C C . ARG A 1 84 ? -7.203 -17.299 15.969 1.00 84.56 84 ARG A C 1
ATOM 583 O O . ARG A 1 84 ? -6.890 -16.990 17.115 1.00 84.56 84 ARG A O 1
ATOM 590 N N . LEU A 1 85 ? -6.373 -17.169 14.935 1.00 87.50 85 LEU A N 1
ATOM 591 C CA . LEU A 1 85 ? -5.015 -16.655 15.029 1.00 87.50 85 LEU A CA 1
ATOM 592 C C . LEU A 1 85 ? -5.014 -15.137 14.862 1.00 87.50 85 LEU A C 1
ATOM 594 O O . LEU A 1 85 ? -5.924 -14.555 14.272 1.00 87.50 85 LEU A O 1
ATOM 598 N N . ASN A 1 86 ? -3.963 -14.493 15.364 1.00 87.75 86 ASN A N 1
ATOM 599 C CA . ASN A 1 86 ? -3.737 -13.086 15.074 1.00 87.75 86 ASN A CA 1
ATOM 600 C C . ASN A 1 86 ? -3.537 -12.924 13.550 1.00 87.75 86 ASN A C 1
ATOM 602 O O . ASN A 1 86 ? -2.745 -13.681 12.977 1.00 87.75 86 ASN A O 1
ATOM 606 N N . PRO A 1 87 ? -4.213 -11.966 12.884 1.00 88.94 87 PRO A N 1
ATOM 607 C CA . PRO A 1 87 ? -4.011 -11.702 11.463 1.00 88.94 87 PRO A CA 1
ATOM 608 C C . PRO A 1 87 ? -2.536 -11.568 11.068 1.00 88.94 87 PRO A C 1
ATOM 610 O O . PRO A 1 87 ? -2.153 -12.075 10.018 1.00 88.94 87 PRO A O 1
ATOM 613 N N . ASP A 1 88 ? -1.687 -10.981 11.918 1.00 90.25 88 ASP A N 1
ATOM 614 C CA . ASP A 1 88 ? -0.252 -10.841 11.632 1.00 90.25 88 ASP A CA 1
ATOM 615 C C . ASP A 1 88 ? 0.471 -12.196 11.512 1.00 90.25 88 ASP A C 1
ATOM 617 O O . ASP A 1 88 ? 1.344 -12.368 10.665 1.00 90.25 88 ASP A O 1
ATOM 621 N N . THR A 1 89 ? 0.041 -13.210 12.272 1.00 91.31 89 THR A N 1
ATOM 622 C CA . THR A 1 89 ? 0.561 -14.584 12.167 1.00 91.31 89 THR A CA 1
ATOM 623 C C . THR A 1 89 ? 0.211 -15.219 10.822 1.00 91.31 89 THR A C 1
ATOM 625 O O . THR A 1 89 ? 1.038 -15.899 10.219 1.00 91.31 89 THR A O 1
ATOM 628 N N . ILE A 1 90 ? -1.003 -14.981 10.324 1.00 92.88 90 ILE A N 1
ATOM 629 C CA . ILE A 1 90 ? -1.453 -15.482 9.017 1.00 92.88 90 ILE A CA 1
ATOM 630 C C . ILE A 1 90 ? -0.668 -14.799 7.901 1.00 92.88 90 ILE A C 1
ATOM 632 O O . ILE A 1 90 ? -0.197 -15.459 6.978 1.00 92.88 90 ILE A O 1
ATOM 636 N N . ILE A 1 91 ? -0.491 -13.480 8.006 1.00 92.69 91 ILE A N 1
ATOM 637 C CA . ILE A 1 91 ? 0.325 -12.696 7.079 1.00 92.69 91 ILE A CA 1
ATOM 638 C C . ILE A 1 91 ? 1.753 -13.253 7.044 1.00 92.69 91 ILE A C 1
ATOM 640 O O . ILE A 1 91 ? 2.286 -13.499 5.961 1.00 92.69 91 ILE A O 1
ATOM 644 N N . GLY A 1 92 ? 2.335 -13.525 8.215 1.00 91.19 92 GLY A N 1
ATOM 645 C CA . GLY A 1 92 ? 3.653 -14.140 8.351 1.00 91.19 92 GLY A CA 1
ATOM 646 C C . GLY A 1 92 ? 3.752 -15.539 7.735 1.00 91.19 92 GLY A C 1
ATOM 647 O O . GLY A 1 92 ? 4.811 -15.897 7.231 1.00 91.19 92 GLY A O 1
ATOM 648 N N . ALA A 1 93 ? 2.662 -16.311 7.705 1.00 91.50 93 ALA A N 1
ATOM 649 C CA . ALA A 1 93 ? 2.617 -17.621 7.051 1.00 91.50 93 ALA A CA 1
ATOM 650 C C . ALA A 1 93 ? 2.460 -17.531 5.520 1.00 91.50 93 ALA A C 1
ATOM 652 O O . ALA A 1 93 ? 3.018 -18.351 4.793 1.00 91.50 93 ALA A O 1
ATOM 653 N N . ILE A 1 94 ? 1.733 -16.529 5.013 1.00 93.00 94 ILE A N 1
ATOM 654 C CA . ILE A 1 94 ? 1.555 -16.299 3.568 1.00 93.00 94 ILE A CA 1
ATOM 655 C C . ILE A 1 94 ? 2.819 -15.692 2.940 1.00 93.00 94 ILE A C 1
ATOM 657 O O . ILE A 1 94 ? 3.160 -16.008 1.800 1.00 93.00 94 ILE A O 1
ATOM 661 N N . PHE A 1 95 ? 3.541 -14.850 3.683 1.00 92.12 95 PHE A N 1
ATOM 662 C CA . PHE A 1 95 ? 4.784 -14.209 3.246 1.00 92.12 95 PHE A CA 1
ATOM 663 C C . PHE A 1 95 ? 5.814 -15.168 2.602 1.00 92.12 95 PHE A C 1
ATOM 665 O O . PHE A 1 95 ? 6.191 -14.918 1.454 1.00 92.12 95 PHE A O 1
ATOM 672 N N . PRO A 1 96 ? 6.259 -16.269 3.248 1.00 94.25 96 PRO A N 1
ATOM 673 C CA . PRO A 1 96 ? 7.251 -17.168 2.661 1.00 94.25 96 PRO A CA 1
ATOM 674 C C . PRO A 1 96 ? 6.734 -17.879 1.405 1.00 94.25 96 PRO A C 1
ATOM 676 O O . PRO A 1 96 ? 7.528 -18.164 0.513 1.00 94.25 96 PRO A O 1
ATOM 679 N N . LEU A 1 97 ? 5.420 -18.116 1.287 1.00 94.81 97 LEU A N 1
ATOM 680 C CA . LEU A 1 97 ? 4.821 -18.681 0.073 1.00 94.81 97 LEU A CA 1
ATOM 681 C C . LEU A 1 97 ? 4.943 -17.706 -1.102 1.00 94.81 97 LEU A C 1
ATOM 683 O O . LEU A 1 97 ? 5.356 -18.100 -2.190 1.00 94.81 97 LEU A O 1
ATOM 687 N N . MET A 1 98 ? 4.632 -16.427 -0.877 1.00 94.88 98 MET A N 1
ATOM 688 C CA . MET A 1 98 ? 4.771 -15.386 -1.901 1.00 94.88 98 MET A CA 1
ATOM 689 C C . MET A 1 98 ? 6.237 -15.152 -2.275 1.00 94.88 98 MET A C 1
ATOM 691 O O . MET A 1 98 ? 6.554 -15.025 -3.454 1.00 94.88 98 MET A O 1
ATOM 695 N N . MET A 1 99 ? 7.141 -15.165 -1.293 1.00 91.50 99 MET A N 1
ATOM 696 C CA . MET A 1 99 ? 8.583 -15.092 -1.536 1.00 91.50 99 MET A CA 1
ATOM 697 C C . MET A 1 99 ? 9.068 -16.270 -2.396 1.00 91.50 99 MET A C 1
ATOM 699 O O . MET A 1 99 ? 9.752 -16.060 -3.396 1.00 91.50 99 MET A O 1
ATOM 703 N N . ALA A 1 100 ? 8.683 -17.501 -2.047 1.00 93.50 100 ALA A N 1
ATOM 704 C CA . ALA A 1 100 ? 9.039 -18.690 -2.815 1.00 93.50 100 ALA A CA 1
ATOM 705 C C . ALA A 1 100 ? 8.511 -18.610 -4.255 1.00 93.50 100 ALA A C 1
ATOM 707 O O . ALA A 1 100 ? 9.269 -18.846 -5.193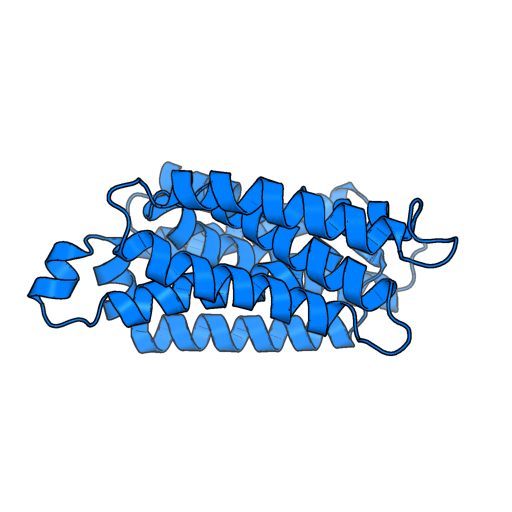 1.00 93.50 100 ALA A O 1
ATOM 708 N N . LEU A 1 101 ? 7.249 -18.206 -4.441 1.00 93.25 101 LEU A N 1
ATOM 709 C CA . LEU A 1 101 ? 6.667 -17.986 -5.768 1.00 93.25 101 LEU A CA 1
ATOM 710 C C . LEU A 1 101 ? 7.447 -16.941 -6.569 1.00 93.25 101 LEU A C 1
ATOM 712 O O . LEU A 1 101 ? 7.764 -17.182 -7.730 1.00 93.25 101 LEU A O 1
ATOM 716 N N . GLY A 1 102 ? 7.805 -15.812 -5.954 1.00 89.88 102 GLY A N 1
ATOM 717 C CA . GLY A 1 102 ? 8.578 -14.774 -6.628 1.00 89.88 102 GLY A CA 1
ATOM 718 C C . GLY A 1 102 ? 9.944 -15.260 -7.098 1.00 89.88 102 GLY A C 1
ATOM 719 O O . GLY A 1 102 ? 10.314 -15.002 -8.240 1.00 89.88 102 GLY A O 1
ATOM 720 N N . LEU A 1 103 ? 10.663 -16.023 -6.270 1.00 87.56 103 LEU A N 1
ATOM 721 C CA . LEU A 1 103 ? 11.946 -16.619 -6.656 1.00 87.56 103 LEU A CA 1
ATOM 722 C C . LEU A 1 103 ? 11.792 -17.677 -7.758 1.00 87.56 103 LEU A C 1
ATOM 724 O O . LEU A 1 103 ? 12.609 -17.719 -8.678 1.00 87.56 103 LEU A O 1
ATOM 728 N N . ILE A 1 104 ? 10.734 -18.493 -7.709 1.00 89.94 104 ILE A N 1
ATOM 729 C CA . ILE A 1 104 ? 10.422 -19.466 -8.763 1.00 89.94 104 ILE A CA 1
ATOM 730 C C . ILE A 1 104 ? 10.177 -18.739 -10.088 1.00 89.94 104 ILE A C 1
ATOM 732 O O . ILE A 1 104 ? 10.840 -19.045 -11.078 1.00 89.94 104 ILE A O 1
ATOM 736 N N . PHE A 1 105 ? 9.292 -17.741 -10.121 1.00 89.38 105 PHE A N 1
ATOM 737 C CA . PHE A 1 105 ? 9.004 -16.982 -11.343 1.00 89.38 105 PHE A CA 1
ATOM 738 C C . PHE A 1 105 ? 10.228 -16.255 -11.882 1.00 89.38 105 PHE A C 1
ATOM 740 O O . PHE A 1 105 ? 10.458 -16.238 -13.086 1.00 89.38 105 PHE A O 1
ATOM 747 N N . LEU A 1 106 ? 11.066 -15.732 -10.995 1.00 83.75 106 LEU A N 1
ATOM 748 C CA . LEU A 1 106 ? 12.317 -15.111 -11.389 1.00 83.75 106 LEU A CA 1
ATOM 749 C C . LEU A 1 106 ? 13.298 -16.106 -12.024 1.00 83.75 106 LEU A C 1
ATOM 751 O O . LEU A 1 106 ? 13.970 -15.764 -12.993 1.00 83.75 106 LEU A O 1
ATOM 755 N N . SER A 1 107 ? 13.365 -17.337 -11.509 1.00 82.44 107 SER A N 1
ATOM 756 C CA . SER A 1 107 ? 14.200 -18.400 -12.084 1.00 82.44 107 SER A CA 1
ATOM 757 C C . SER A 1 107 ? 13.725 -18.857 -13.468 1.00 82.44 107 SER A C 1
ATOM 759 O O . SER A 1 107 ? 14.529 -19.325 -14.270 1.00 82.44 107 SER A O 1
ATOM 761 N N . LEU A 1 108 ? 12.432 -18.682 -13.760 1.00 82.94 108 LEU A N 1
ATOM 762 C CA . LEU A 1 108 ? 11.820 -18.955 -15.062 1.00 82.94 108 LEU A CA 1
ATOM 763 C C . LEU A 1 108 ? 12.035 -17.810 -16.064 1.00 82.94 108 LEU A C 1
ATOM 765 O O . LEU A 1 108 ? 11.827 -18.004 -17.261 1.00 82.94 108 LEU A O 1
ATOM 769 N N . ALA A 1 109 ? 12.433 -16.622 -15.601 1.00 76.06 109 ALA A N 1
ATOM 770 C CA . ALA A 1 109 ? 12.610 -15.471 -16.471 1.00 76.06 109 ALA A CA 1
ATOM 771 C C . ALA A 1 109 ? 13.868 -15.618 -17.357 1.00 76.06 109 ALA A C 1
ATOM 773 O O . ALA A 1 109 ? 14.944 -15.948 -16.847 1.00 76.06 109 ALA A O 1
ATOM 774 N N . PRO A 1 110 ? 13.781 -15.336 -18.674 1.00 68.88 110 PRO A N 1
ATOM 775 C CA . PRO A 1 110 ? 14.918 -15.464 -19.589 1.00 68.88 110 PRO A CA 1
ATOM 776 C C . PRO A 1 110 ? 16.113 -14.611 -19.143 1.00 68.88 110 PRO A C 1
ATOM 778 O O . PRO A 1 110 ? 15.898 -13.448 -18.821 1.00 68.88 110 PRO A O 1
ATOM 781 N N . SER A 1 111 ? 17.320 -15.208 -19.130 1.00 54.59 111 SER A N 1
ATOM 782 C CA . SER A 1 111 ? 18.733 -14.733 -19.002 1.00 54.59 111 SER A CA 1
ATOM 783 C C . SER A 1 111 ?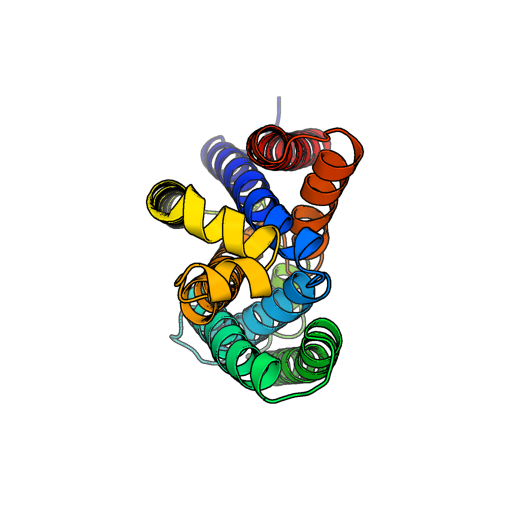 19.123 -13.387 -18.336 1.00 54.59 111 SER A C 1
ATOM 785 O O . SER A 1 111 ? 20.291 -13.212 -18.002 1.00 54.59 111 SER A O 1
ATOM 787 N N . ALA A 1 112 ? 18.209 -12.452 -18.087 1.00 53.38 112 ALA A N 1
ATOM 788 C CA . ALA A 1 112 ? 18.351 -11.220 -17.309 1.00 53.38 112 ALA A CA 1
ATOM 789 C C . ALA A 1 112 ? 17.625 -11.278 -15.940 1.00 53.38 112 ALA A C 1
ATOM 791 O O . ALA A 1 112 ? 17.740 -10.346 -15.142 1.00 53.38 112 ALA A O 1
ATOM 792 N N . GLY A 1 113 ? 16.889 -12.365 -15.659 1.00 50.50 113 GLY A N 1
ATOM 793 C CA . GLY A 1 113 ? 16.012 -12.512 -14.489 1.00 50.50 113 GLY A CA 1
ATOM 794 C C . GLY A 1 113 ? 16.725 -12.544 -13.137 1.00 50.50 113 GLY A C 1
ATOM 795 O O . GLY A 1 113 ? 16.348 -11.811 -12.235 1.00 50.50 113 GLY A O 1
ATOM 796 N N . ILE A 1 114 ? 17.800 -13.318 -12.983 1.00 50.81 114 ILE A N 1
ATOM 797 C CA . ILE A 1 114 ? 18.464 -13.505 -11.673 1.00 50.81 114 ILE A CA 1
ATOM 798 C C . ILE A 1 114 ? 19.361 -12.296 -11.291 1.00 50.81 114 ILE A C 1
ATOM 800 O O . ILE A 1 114 ? 19.811 -12.182 -10.155 1.00 50.81 114 ILE A O 1
ATOM 804 N N . GLY A 1 115 ? 19.589 -11.355 -12.219 1.00 60.31 115 GLY A N 1
ATOM 805 C CA . GLY A 1 115 ? 20.452 -10.179 -12.036 1.00 60.31 115 GLY A CA 1
ATOM 806 C C . GLY A 1 115 ? 19.707 -8.858 -11.783 1.00 60.31 115 GLY A C 1
ATOM 807 O O . GLY A 1 115 ? 18.940 -8.709 -10.831 1.00 60.31 115 GLY A O 1
ATOM 808 N N . SER A 1 116 ? 19.969 -7.859 -12.633 1.00 59.56 116 SER A N 1
ATOM 809 C CA . SER A 1 116 ? 19.520 -6.465 -12.468 1.00 59.56 116 SER A CA 1
ATOM 810 C C . SER A 1 116 ? 17.996 -6.294 -12.385 1.00 59.56 116 SER A C 1
ATOM 812 O O . SER A 1 116 ? 17.526 -5.386 -11.699 1.00 59.56 116 SER A O 1
ATOM 814 N N . GLY A 1 117 ? 17.209 -7.170 -13.018 1.00 63.44 117 GLY A N 1
ATOM 815 C CA . GLY A 1 117 ? 15.741 -7.135 -12.967 1.00 63.44 117 GLY A CA 1
ATOM 816 C C . GLY A 1 117 ? 15.169 -7.466 -11.583 1.00 63.44 117 GLY A C 1
ATOM 817 O O . GLY A 1 117 ? 14.343 -6.724 -11.059 1.00 63.44 117 GLY A O 1
ATOM 818 N N . ALA A 1 118 ? 15.658 -8.531 -10.943 1.00 65.19 118 ALA A N 1
ATOM 819 C CA . ALA A 1 118 ? 15.246 -8.912 -9.590 1.00 65.19 118 ALA A CA 1
ATOM 820 C C . ALA A 1 118 ? 15.634 -7.866 -8.547 1.00 65.19 118 ALA A C 1
ATOM 822 O O . ALA A 1 118 ? 14.818 -7.436 -7.733 1.00 65.19 118 ALA A O 1
ATOM 823 N N . LEU A 1 119 ? 16.903 -7.454 -8.594 1.00 70.50 119 LEU A N 1
ATOM 824 C CA . LEU A 1 119 ? 17.469 -6.492 -7.658 1.00 70.50 119 LEU A CA 1
ATOM 825 C C . LEU A 1 119 ? 16.794 -5.127 -7.805 1.00 70.50 119 LEU A C 1
ATOM 827 O O . LEU A 1 119 ? 16.535 -4.482 -6.794 1.00 70.50 119 LEU A O 1
ATOM 831 N N . SER A 1 120 ? 16.438 -4.714 -9.027 1.00 73.00 120 SER A N 1
ATOM 832 C CA . SER A 1 120 ? 15.695 -3.465 -9.247 1.00 73.00 120 SER A CA 1
ATOM 833 C C . SER A 1 120 ? 14.255 -3.513 -8.733 1.00 73.00 120 SER A C 1
ATOM 835 O O . SER A 1 120 ? 13.748 -2.487 -8.299 1.00 73.00 120 SER A O 1
ATOM 837 N N . LEU A 1 121 ? 13.596 -4.674 -8.702 1.00 74.00 121 LEU A N 1
ATOM 838 C CA . LEU A 1 121 ? 12.291 -4.818 -8.040 1.00 74.00 121 LEU A CA 1
ATOM 839 C C . LEU A 1 121 ? 12.411 -4.813 -6.508 1.00 74.00 121 LEU A C 1
ATOM 841 O O . LEU A 1 121 ? 11.546 -4.282 -5.808 1.00 74.00 121 LEU A O 1
ATOM 845 N N . LEU A 1 122 ? 13.487 -5.396 -5.979 1.00 78.62 122 LEU A N 1
ATOM 846 C CA . LEU A 1 122 ? 13.724 -5.496 -4.540 1.00 78.62 122 LEU A CA 1
ATOM 847 C C . LEU A 1 122 ? 14.107 -4.135 -3.927 1.00 78.62 122 LEU A C 1
ATOM 849 O O . LEU A 1 122 ? 13.586 -3.763 -2.873 1.00 78.62 122 LEU A O 1
ATOM 853 N N . TRP A 1 123 ? 14.970 -3.384 -4.620 1.00 78.25 123 TRP A N 1
ATOM 854 C CA . TRP A 1 123 ? 15.455 -2.057 -4.219 1.00 78.25 123 TRP A CA 1
ATOM 855 C C . TRP A 1 123 ? 14.632 -0.890 -4.769 1.00 78.25 123 TRP A C 1
ATOM 857 O O . TRP A 1 123 ? 14.673 0.196 -4.199 1.00 78.25 123 TRP A O 1
ATOM 867 N N . GLY A 1 124 ? 13.867 -1.105 -5.839 1.00 83.06 124 GLY A N 1
ATOM 868 C CA . GLY A 1 124 ? 13.197 -0.035 -6.572 1.00 83.06 124 GLY A CA 1
ATOM 869 C C . GLY A 1 124 ? 14.157 0.739 -7.478 1.00 83.06 124 GLY A C 1
ATOM 870 O O . GLY A 1 124 ? 15.379 0.591 -7.430 1.00 83.06 124 GLY A O 1
ATOM 871 N N . SER A 1 125 ? 13.592 1.592 -8.327 1.00 83.25 125 SER A N 1
ATOM 872 C CA . SER A 1 125 ? 14.345 2.575 -9.100 1.00 83.25 125 SER A CA 1
ATOM 873 C C . SER A 1 125 ? 13.582 3.889 -9.122 1.00 83.25 125 SER A C 1
ATOM 875 O O . SER A 1 125 ? 12.707 4.123 -9.954 1.00 83.25 125 SER A O 1
ATOM 877 N N . VAL A 1 126 ? 13.954 4.768 -8.192 1.00 79.00 126 VAL A N 1
ATOM 878 C CA . VAL A 1 126 ? 13.367 6.103 -8.040 1.00 79.00 126 VAL A CA 1
ATOM 879 C C . VAL A 1 126 ? 13.557 6.925 -9.327 1.00 79.00 126 VAL A C 1
ATOM 881 O O . VAL A 1 126 ? 12.619 7.567 -9.781 1.00 79.00 126 VAL A O 1
ATOM 884 N N . LEU A 1 127 ? 14.720 6.811 -9.982 1.00 81.88 127 LEU A N 1
ATOM 885 C CA . LEU A 1 127 ? 15.041 7.485 -11.253 1.00 81.88 127 LEU A CA 1
ATOM 886 C C . LEU A 1 127 ? 14.389 6.842 -12.491 1.00 81.88 127 LEU A C 1
ATOM 888 O O . LEU A 1 127 ? 14.353 7.459 -13.553 1.00 81.88 127 LEU A O 1
ATOM 892 N N . GLY A 1 128 ? 13.908 5.602 -12.382 1.00 79.94 128 GLY A N 1
ATOM 893 C CA . GLY A 1 128 ? 13.318 4.848 -13.490 1.00 79.94 128 GLY A CA 1
ATOM 894 C C . GLY A 1 128 ? 11.838 5.143 -13.733 1.00 79.94 128 GLY A C 1
ATOM 895 O O . GLY A 1 128 ? 11.222 4.485 -14.573 1.00 79.94 128 GLY A O 1
ATOM 896 N N . ILE A 1 129 ? 11.244 6.084 -12.991 1.00 86.88 129 ILE A N 1
ATOM 897 C CA . ILE A 1 129 ? 9.812 6.365 -13.069 1.00 86.88 129 ILE A CA 1
ATOM 898 C C . ILE A 1 129 ? 9.461 7.315 -14.217 1.00 86.88 129 ILE A C 1
ATOM 900 O O . ILE A 1 129 ? 10.086 8.355 -14.423 1.00 86.88 129 ILE A O 1
ATOM 904 N N . THR A 1 130 ? 8.404 6.976 -14.954 1.00 89.56 130 THR A N 1
ATOM 905 C CA . THR A 1 130 ? 7.880 7.820 -16.033 1.00 89.56 130 THR A CA 1
ATOM 906 C C . THR A 1 130 ? 6.738 8.710 -15.543 1.00 89.56 130 THR A C 1
ATOM 908 O O . THR A 1 130 ? 6.054 8.388 -14.571 1.00 89.56 130 THR A O 1
ATOM 911 N N . MET A 1 131 ? 6.432 9.796 -16.264 1.00 89.81 131 MET A N 1
ATOM 912 C CA . MET A 1 131 ? 5.231 10.597 -15.964 1.00 89.81 131 MET A CA 1
ATOM 913 C C . MET A 1 131 ? 3.935 9.783 -16.039 1.00 89.81 131 MET A C 1
ATOM 915 O O . MET A 1 131 ? 2.989 10.070 -15.311 1.00 89.81 131 MET A O 1
ATOM 919 N N . SER A 1 132 ? 3.888 8.742 -16.876 1.00 90.62 132 SER A N 1
ATOM 920 C CA . SER A 1 132 ? 2.720 7.863 -16.952 1.00 90.62 132 SER A CA 1
ATOM 921 C C . SER A 1 132 ? 2.483 7.105 -15.641 1.00 90.62 132 SER A C 1
ATOM 923 O O . SER A 1 132 ? 1.341 6.968 -15.207 1.00 90.62 132 SER A O 1
ATOM 925 N N . ASP A 1 133 ? 3.553 6.681 -14.967 1.00 90.56 133 ASP A N 1
ATOM 926 C CA . ASP A 1 133 ? 3.475 6.002 -13.675 1.00 90.56 133 ASP A CA 1
ATOM 927 C C . ASP A 1 133 ? 3.059 6.978 -12.568 1.00 90.56 133 ASP A C 1
ATOM 929 O O . ASP A 1 133 ? 2.223 6.637 -11.734 1.00 90.56 133 ASP A O 1
ATOM 933 N N . VAL A 1 134 ? 3.560 8.218 -12.611 1.00 93.25 134 VAL A N 1
ATOM 934 C CA . VAL A 1 134 ? 3.154 9.290 -11.686 1.00 93.25 134 VAL A CA 1
ATOM 935 C C . VAL A 1 134 ? 1.665 9.605 -11.821 1.00 93.25 134 VAL A C 1
ATOM 937 O O . VAL A 1 134 ? 0.983 9.747 -10.811 1.00 93.25 134 VAL A O 1
ATOM 940 N N . ILE A 1 135 ? 1.134 9.669 -13.047 1.00 94.81 135 ILE A N 1
ATOM 941 C CA . ILE A 1 135 ? -0.300 9.891 -13.280 1.00 94.81 135 ILE A CA 1
ATOM 942 C C . ILE A 1 135 ? -1.120 8.735 -12.701 1.00 94.81 135 ILE A C 1
ATOM 944 O O . ILE A 1 135 ? -2.083 8.980 -11.978 1.00 94.81 135 ILE A O 1
ATOM 948 N N . LYS A 1 136 ? -0.731 7.479 -12.961 1.00 94.50 136 LYS A N 1
ATOM 949 C CA . LYS A 1 136 ? -1.417 6.303 -12.399 1.00 94.50 136 LYS A CA 1
ATOM 950 C C . LYS A 1 136 ? -1.403 6.316 -10.866 1.00 94.50 136 LYS A C 1
ATOM 952 O O . LYS A 1 136 ? -2.436 6.084 -10.241 1.00 94.50 136 LYS A O 1
ATOM 957 N N . LEU A 1 137 ? -0.257 6.637 -10.265 1.00 94.69 137 LEU A N 1
ATOM 958 C CA . LEU A 1 137 ? -0.103 6.764 -8.817 1.00 94.69 137 LEU A CA 1
ATOM 959 C C . LEU A 1 137 ? -0.947 7.919 -8.254 1.00 94.69 137 LEU A C 1
ATOM 961 O O . LEU A 1 137 ? -1.576 7.772 -7.211 1.00 94.69 137 LEU A O 1
ATOM 965 N N . GLY A 1 138 ? -1.009 9.049 -8.960 1.00 96.44 138 GLY A N 1
ATOM 966 C CA . GLY A 1 138 ? -1.846 10.194 -8.607 1.00 96.44 138 GLY A CA 1
ATOM 967 C C . GLY A 1 138 ? -3.339 9.869 -8.658 1.00 96.44 138 GLY A C 1
ATOM 968 O O . GLY A 1 138 ? -4.069 10.218 -7.733 1.00 96.44 138 GLY A O 1
ATOM 969 N N . ILE A 1 139 ? -3.793 9.135 -9.679 1.00 97.00 139 ILE A N 1
ATOM 970 C CA . ILE A 1 139 ? -5.174 8.634 -9.760 1.00 97.00 139 ILE A CA 1
ATOM 971 C C . ILE A 1 139 ? -5.473 7.732 -8.560 1.00 97.00 139 ILE A C 1
ATOM 973 O O . ILE A 1 139 ? -6.490 7.924 -7.895 1.00 97.00 139 ILE A O 1
ATOM 977 N N . LEU A 1 140 ? -4.575 6.794 -8.236 1.00 97.06 140 LEU A N 1
ATOM 978 C CA . LEU A 1 140 ? -4.732 5.935 -7.062 1.00 97.06 140 LEU A CA 1
ATOM 979 C C . LEU A 1 140 ? -4.806 6.753 -5.767 1.00 97.06 140 LEU A C 1
ATOM 981 O O . LEU A 1 140 ? -5.658 6.477 -4.928 1.00 97.06 140 LEU A O 1
ATOM 985 N N . ALA A 1 141 ? -3.953 7.767 -5.612 1.00 97.38 141 ALA A N 1
ATOM 986 C CA . ALA A 1 141 ? -3.953 8.644 -4.448 1.00 97.38 141 ALA A CA 1
ATOM 987 C C . ALA A 1 141 ? -5.287 9.384 -4.290 1.00 97.38 141 ALA A C 1
ATOM 989 O O . ALA A 1 141 ? -5.852 9.410 -3.197 1.00 97.38 141 ALA A O 1
ATOM 990 N N . VAL A 1 142 ? -5.824 9.935 -5.382 1.00 97.69 142 VAL A N 1
ATOM 991 C CA . VAL A 1 142 ? -7.131 10.607 -5.383 1.00 97.69 142 VAL A CA 1
ATOM 992 C C . VAL A 1 142 ? -8.245 9.625 -5.030 1.00 97.69 142 VAL A C 1
ATOM 994 O O . VAL A 1 142 ? -9.060 9.934 -4.166 1.00 97.69 142 VAL A O 1
ATOM 997 N N . VAL A 1 143 ? -8.267 8.433 -5.636 1.00 97.69 143 VAL A N 1
ATOM 998 C CA . VAL A 1 143 ? -9.267 7.394 -5.335 1.00 97.69 143 VAL A CA 1
ATOM 999 C C . VAL A 1 143 ? -9.193 6.968 -3.871 1.00 97.69 143 VAL A C 1
ATOM 1001 O O . VAL A 1 143 ? -10.221 6.887 -3.205 1.00 97.69 143 VAL A O 1
ATOM 1004 N N . LEU A 1 144 ? -7.989 6.742 -3.345 1.00 97.31 144 LEU A N 1
ATOM 1005 C CA . LEU A 1 144 ? -7.768 6.369 -1.952 1.00 97.31 144 LEU A CA 1
ATOM 1006 C C . LEU A 1 144 ? -8.285 7.448 -1.000 1.00 97.31 144 LEU A C 1
ATOM 1008 O O . LEU A 1 144 ? -9.077 7.149 -0.109 1.00 97.31 144 LEU A O 1
ATOM 1012 N N . LEU A 1 145 ? -7.887 8.706 -1.202 1.00 96.81 145 LEU A N 1
ATOM 1013 C CA . LEU A 1 145 ? -8.328 9.815 -0.355 1.00 96.81 145 LEU A CA 1
ATOM 1014 C C . LEU A 1 145 ? -9.835 10.055 -0.474 1.00 96.81 145 LEU A C 1
ATOM 1016 O O . LEU A 1 145 ? -10.480 10.357 0.526 1.00 96.81 145 LEU A O 1
ATOM 1020 N N . PHE A 1 146 ? -10.408 9.872 -1.663 1.00 97.56 146 PHE A N 1
ATOM 1021 C CA . PHE A 1 146 ? -11.846 9.963 -1.883 1.00 97.56 146 PHE A CA 1
ATOM 1022 C C . PHE A 1 146 ? -12.604 8.879 -1.110 1.00 97.56 146 PHE A C 1
ATOM 1024 O O . PHE A 1 146 ? -13.510 9.202 -0.347 1.00 97.56 146 PHE A O 1
ATOM 1031 N N . VAL A 1 147 ? -12.206 7.609 -1.236 1.00 97.44 147 VAL A N 1
ATOM 1032 C CA . VAL A 1 147 ? -12.834 6.490 -0.511 1.00 97.44 147 VAL A CA 1
ATOM 1033 C C . VAL A 1 147 ? -12.729 6.693 1.002 1.00 97.44 147 VAL A C 1
ATOM 1035 O O . VAL A 1 147 ? -13.726 6.549 1.710 1.00 97.44 147 VAL A O 1
ATOM 1038 N N . LEU A 1 148 ? -11.552 7.080 1.504 1.00 96.31 148 LEU A N 1
ATOM 1039 C CA . LEU A 1 148 ? -11.357 7.356 2.928 1.00 96.31 148 LEU A CA 1
ATOM 1040 C C . LEU A 1 148 ? -12.146 8.582 3.406 1.00 96.31 148 LEU A C 1
ATOM 1042 O O . LEU A 1 148 ? -12.641 8.578 4.528 1.00 96.31 148 LEU A O 1
ATOM 1046 N N . GLY A 1 149 ? -12.275 9.618 2.576 1.00 96.00 149 GLY A N 1
ATOM 1047 C CA . GLY A 1 149 ? -13.012 10.837 2.903 1.00 96.00 149 GLY A CA 1
ATOM 1048 C C . GLY A 1 149 ? -14.526 10.629 2.933 1.00 96.00 149 GLY A C 1
ATOM 1049 O O . GLY A 1 149 ? -15.188 11.099 3.857 1.00 96.00 149 GLY A O 1
ATOM 1050 N N . VAL A 1 150 ? -15.074 9.889 1.963 1.00 97.44 150 VAL A N 1
ATOM 1051 C CA . VAL A 1 150 ? -16.512 9.579 1.886 1.00 97.44 150 VAL A CA 1
ATOM 1052 C C . VAL A 1 150 ? -16.949 8.707 3.063 1.00 97.44 150 VAL A C 1
ATOM 105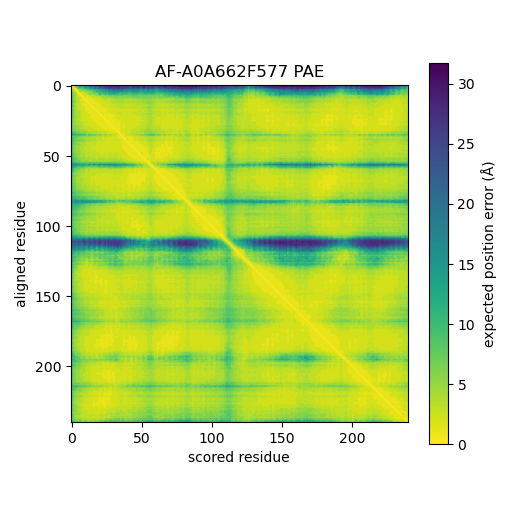4 O O . VAL A 1 150 ? -17.962 9.003 3.691 1.00 97.44 150 VAL A O 1
ATOM 1057 N N . PHE A 1 151 ? -16.166 7.679 3.403 1.00 96.44 151 PHE A N 1
ATOM 1058 C CA . PHE A 1 151 ? -16.481 6.729 4.480 1.00 96.44 151 PHE A CA 1
ATOM 1059 C C . PHE A 1 151 ? -15.660 6.972 5.753 1.00 96.44 151 PHE A C 1
ATOM 1061 O O . PHE A 1 151 ? -15.279 6.045 6.475 1.00 96.44 151 PHE A O 1
ATOM 1068 N N . TRP A 1 152 ? -15.332 8.237 6.017 1.00 95.81 152 TRP A N 1
ATOM 1069 C CA . TRP A 1 152 ? -14.425 8.625 7.096 1.00 95.81 152 TRP A CA 1
ATOM 1070 C C . TRP A 1 152 ? -14.886 8.134 8.473 1.00 95.81 152 TRP A C 1
ATOM 1072 O O . TRP A 1 152 ? -14.077 7.687 9.287 1.00 95.81 152 TRP A O 1
ATOM 1082 N N . LYS A 1 153 ? -16.194 8.198 8.746 1.00 94.50 153 LYS A N 1
ATOM 1083 C CA . LYS A 1 153 ? -16.762 7.817 10.048 1.00 94.50 153 LYS A CA 1
ATOM 1084 C C . LYS A 1 153 ? -16.660 6.311 10.272 1.00 94.50 153 LYS A C 1
ATOM 1086 O O . LYS A 1 153 ? -16.331 5.875 11.372 1.00 94.50 153 LYS A O 1
ATOM 1091 N N . GLU A 1 154 ? -16.906 5.533 9.230 1.00 96.00 154 GLU A N 1
ATOM 1092 C CA . GLU A 1 154 ? -16.913 4.079 9.255 1.00 96.00 154 GLU A CA 1
ATOM 1093 C C . GLU A 1 154 ? -15.494 3.526 9.356 1.00 96.00 154 GLU A C 1
ATOM 1095 O O . GLU A 1 154 ? -15.231 2.674 10.206 1.00 96.00 154 GLU A O 1
ATOM 1100 N N . PHE A 1 155 ? -14.552 4.072 8.580 1.00 96.06 155 PHE A N 1
ATOM 1101 C CA . PHE A 1 155 ? -13.138 3.728 8.714 1.00 96.06 155 PHE A CA 1
ATOM 1102 C C . PHE A 1 155 ? -12.600 4.065 10.105 1.00 96.06 155 PHE A C 1
ATOM 1104 O O . PHE A 1 155 ? -11.917 3.230 10.697 1.00 96.06 155 PHE A O 1
ATOM 1111 N N . LEU A 1 156 ? -12.935 5.234 10.664 1.00 95.19 156 LEU A N 1
ATOM 1112 C CA . LEU A 1 156 ? -12.539 5.587 12.029 1.00 95.19 156 LEU A CA 1
ATOM 1113 C C . LEU A 1 156 ? -13.155 4.659 13.080 1.00 95.19 156 LEU A C 1
ATOM 1115 O O . LEU A 1 156 ? -12.454 4.258 14.007 1.00 95.19 156 LEU A O 1
ATOM 1119 N N . ALA A 1 157 ? -14.431 4.295 12.944 1.00 94.94 157 ALA A N 1
ATOM 1120 C CA . ALA A 1 157 ? -15.083 3.373 13.870 1.00 94.94 157 ALA A CA 1
ATOM 1121 C C . ALA A 1 157 ? -14.392 2.001 13.861 1.00 94.94 157 ALA A C 1
ATOM 1123 O O . ALA A 1 157 ? -14.043 1.473 14.915 1.00 94.94 157 ALA A O 1
ATOM 1124 N N . VAL A 1 158 ? -14.116 1.463 12.668 1.00 95.12 158 VAL A N 1
ATOM 1125 C CA . VAL A 1 158 ? -13.423 0.177 12.486 1.00 95.12 158 VAL A CA 1
ATOM 1126 C C . VAL A 1 158 ? -11.969 0.232 12.968 1.00 95.12 158 VAL A C 1
ATOM 1128 O O . VAL A 1 158 ? -11.456 -0.763 13.484 1.00 95.12 158 VAL A O 1
ATOM 1131 N N . LEU A 1 159 ? -11.303 1.379 12.820 1.00 93.62 159 LEU A N 1
ATOM 1132 C CA . LEU A 1 159 ? -9.941 1.622 13.297 1.00 93.62 159 LEU A CA 1
ATOM 1133 C C . LEU A 1 159 ? -9.848 1.685 14.826 1.00 93.62 159 LEU A C 1
ATOM 1135 O O . LEU A 1 159 ? -8.829 1.287 15.391 1.00 93.62 159 LEU A O 1
ATOM 1139 N N . LEU A 1 160 ? -10.881 2.211 15.488 1.00 91.56 160 LEU A N 1
ATOM 1140 C CA . LEU A 1 160 ? -10.883 2.418 16.932 1.00 91.56 160 LEU A CA 1
ATOM 1141 C C . LEU A 1 160 ? -11.308 1.156 17.687 1.00 91.56 160 LEU A C 1
ATOM 1143 O O . LEU A 1 160 ? -10.579 0.707 18.567 1.00 91.56 160 LEU A O 1
ATOM 1147 N N . ASP A 1 161 ? -12.458 0.583 17.324 1.00 93.00 161 ASP A N 1
ATOM 1148 C CA . ASP A 1 161 ? -12.950 -0.673 17.886 1.00 93.00 161 ASP A CA 1
ATOM 1149 C C . ASP A 1 161 ? -13.892 -1.380 16.898 1.00 93.00 161 ASP A C 1
ATOM 1151 O O . ASP A 1 161 ? -15.022 -0.957 16.639 1.00 93.00 161 ASP A O 1
ATOM 1155 N N . ARG A 1 162 ? -13.436 -2.523 16.377 1.00 91.12 162 ARG A N 1
ATOM 1156 C CA . ARG A 1 162 ? -14.198 -3.344 15.428 1.00 91.12 162 ARG A CA 1
ATOM 1157 C C . ARG A 1 162 ? -15.479 -3.924 16.030 1.00 91.12 162 ARG A C 1
ATOM 1159 O O . ARG A 1 162 ? -16.470 -4.048 15.319 1.00 91.12 162 ARG A O 1
ATOM 1166 N N . LYS A 1 163 ? -15.485 -4.294 17.313 1.00 92.12 163 LYS A N 1
ATOM 1167 C CA . LYS A 1 163 ? -16.674 -4.856 17.972 1.00 92.12 163 LYS A CA 1
ATOM 1168 C C . LYS A 1 163 ? -17.721 -3.773 18.186 1.00 92.12 163 LYS A C 1
ATOM 1170 O O . LYS A 1 163 ? -18.893 -4.006 17.904 1.00 92.12 163 LYS A O 1
ATOM 1175 N N . LEU A 1 164 ? -17.294 -2.586 18.615 1.00 93.75 164 LEU A N 1
ATOM 1176 C CA . LEU A 1 164 ? -18.191 -1.445 18.785 1.00 93.75 164 LEU A CA 1
ATOM 1177 C C . LEU A 1 164 ? -18.768 -0.975 17.442 1.00 93.75 164 LEU A C 1
ATOM 1179 O O . LEU A 1 164 ? -19.962 -0.690 17.352 1.00 93.75 164 LEU A O 1
ATOM 1183 N N . ALA A 1 165 ? -17.950 -0.955 16.384 1.00 94.75 165 ALA A N 1
ATOM 1184 C CA . ALA A 1 165 ? -18.406 -0.635 15.034 1.00 94.75 165 ALA A CA 1
ATOM 1185 C C . ALA A 1 165 ? -19.473 -1.632 14.548 1.00 94.75 165 ALA A C 1
ATOM 1187 O O . ALA A 1 165 ? -20.525 -1.215 14.064 1.00 94.75 165 ALA A O 1
ATOM 1188 N N . ALA A 1 166 ? -19.248 -2.935 14.753 1.00 95.06 166 ALA A N 1
ATOM 1189 C CA . ALA A 1 166 ? -20.219 -3.974 14.410 1.00 95.06 166 ALA A CA 1
ATOM 1190 C C . ALA A 1 166 ? -21.527 -3.836 15.208 1.00 95.06 166 ALA A C 1
ATOM 1192 O O . ALA A 1 166 ? -22.608 -3.912 14.630 1.00 95.06 166 ALA A O 1
ATOM 1193 N N . ALA A 1 167 ? -21.439 -3.576 16.518 1.00 95.94 167 ALA A N 1
ATOM 1194 C CA . ALA A 1 167 ? -22.607 -3.340 17.368 1.00 95.94 167 ALA A CA 1
ATOM 1195 C C . ALA A 1 167 ? -23.400 -2.086 16.953 1.00 95.94 167 ALA A C 1
ATOM 1197 O O . ALA A 1 167 ? -24.612 -2.033 17.138 1.00 95.94 167 ALA A O 1
ATOM 1198 N N . SER A 1 168 ? -22.731 -1.108 16.339 1.00 94.50 168 SER A N 1
ATOM 1199 C CA . SER A 1 168 ? -23.344 0.113 15.801 1.00 94.50 168 SER A CA 1
ATOM 1200 C C . SER A 1 168 ? -23.940 -0.065 14.394 1.00 94.50 168 SER A C 1
ATOM 1202 O O . SER A 1 168 ? -24.315 0.920 13.763 1.00 94.50 168 SER A O 1
ATOM 1204 N N . GLY A 1 169 ? -24.011 -1.296 13.873 1.00 94.12 169 GLY A N 1
ATOM 1205 C CA . GLY A 1 169 ? -24.578 -1.595 12.553 1.00 94.12 169 GLY A CA 1
ATOM 1206 C C . GLY A 1 169 ? -23.629 -1.360 11.374 1.00 94.12 169 GLY A C 1
ATOM 1207 O O . GLY A 1 169 ? -24.051 -1.475 10.225 1.00 94.12 169 GLY A O 1
ATOM 1208 N N . ILE A 1 170 ? -22.350 -1.052 11.621 1.00 96.19 170 ILE A N 1
ATOM 1209 C CA . ILE A 1 170 ? -21.367 -0.843 10.552 1.00 96.19 170 ILE A CA 1
ATOM 1210 C C . ILE A 1 170 ? -20.918 -2.210 10.014 1.00 96.19 170 ILE A C 1
ATOM 1212 O O . ILE A 1 170 ? -20.482 -3.059 10.800 1.00 96.19 170 ILE A O 1
ATOM 1216 N N . PRO A 1 171 ? -20.949 -2.449 8.688 1.00 95.31 171 PRO A N 1
ATOM 1217 C CA . PRO A 1 171 ? -20.463 -3.692 8.096 1.00 95.31 171 PRO A CA 1
ATOM 1218 C C . PRO A 1 171 ? -18.926 -3.750 8.116 1.00 95.31 171 PRO A C 1
ATOM 1220 O O . PRO A 1 171 ? -18.256 -3.525 7.110 1.00 95.31 171 PRO A O 1
ATOM 1223 N N . VAL A 1 172 ? -18.351 -4.076 9.278 1.00 94.62 172 VAL A N 1
ATOM 1224 C CA . VAL A 1 172 ? -16.897 -4.076 9.550 1.00 94.62 172 VAL A CA 1
ATOM 1225 C C . VAL A 1 172 ? -16.095 -4.848 8.506 1.00 94.62 172 VAL A C 1
ATOM 1227 O O . VAL A 1 172 ? -15.031 -4.387 8.094 1.00 94.62 172 VAL A O 1
ATOM 1230 N N . ARG A 1 173 ? -16.617 -5.992 8.044 1.00 94.12 173 ARG A N 1
ATOM 1231 C CA . ARG A 1 173 ? -15.986 -6.827 7.012 1.00 94.12 173 ARG A CA 1
ATOM 1232 C C . ARG A 1 173 ? -15.673 -6.030 5.746 1.00 94.12 173 ARG A C 1
ATOM 1234 O O . ARG A 1 173 ? -14.564 -6.127 5.234 1.00 94.12 173 ARG A O 1
ATOM 1241 N N . VAL A 1 174 ? -16.615 -5.212 5.273 1.00 95.69 174 VAL A N 1
ATOM 1242 C CA . VAL A 1 174 ? -16.455 -4.432 4.037 1.00 95.69 174 VAL A CA 1
ATOM 1243 C C . VAL A 1 174 ? -15.294 -3.453 4.183 1.00 95.69 174 VAL A C 1
ATOM 1245 O O . VAL A 1 174 ? -14.381 -3.462 3.367 1.00 95.69 174 VAL A O 1
ATOM 1248 N N . TYR A 1 175 ? -15.265 -2.667 5.259 1.00 96.12 175 TYR A N 1
ATOM 1249 C CA . TYR A 1 175 ? -14.208 -1.674 5.481 1.00 96.12 175 TYR A CA 1
ATOM 1250 C C . TYR A 1 175 ? -12.847 -2.306 5.765 1.00 96.12 175 TYR A C 1
ATOM 1252 O O . TYR A 1 175 ? -11.828 -1.804 5.292 1.00 96.12 175 TYR A O 1
ATOM 1260 N N . TYR A 1 176 ? -12.817 -3.425 6.491 1.00 94.88 176 TYR A N 1
ATOM 1261 C CA . TYR A 1 176 ? -11.583 -4.167 6.718 1.00 94.88 176 TYR A CA 1
ATOM 1262 C C . TYR A 1 176 ? -10.996 -4.687 5.400 1.00 94.88 176 TYR A C 1
ATOM 1264 O O . TYR A 1 176 ? -9.813 -4.484 5.136 1.00 94.88 176 TYR A O 1
ATOM 1272 N N . TYR A 1 177 ? -11.821 -5.274 4.531 1.00 95.50 177 TYR A N 1
ATOM 1273 C CA . TYR A 1 177 ? -11.370 -5.774 3.232 1.00 95.50 177 TYR A CA 1
ATOM 1274 C C . TYR A 1 177 ? -10.931 -4.619 2.332 1.00 95.50 177 TYR A C 1
ATOM 1276 O O . TYR A 1 177 ? -9.889 -4.711 1.690 1.00 95.50 177 TYR A O 1
ATOM 1284 N N . THR A 1 178 ? -11.655 -3.497 2.344 1.00 96.81 178 THR A N 1
ATOM 1285 C CA . THR A 1 178 ? -11.250 -2.286 1.621 1.00 96.81 178 THR A CA 1
ATOM 1286 C C . THR A 1 178 ? -9.871 -1.795 2.066 1.00 96.81 178 THR A C 1
ATOM 1288 O O . THR A 1 178 ? -9.064 -1.450 1.210 1.00 96.81 178 THR A O 1
ATOM 1291 N N . ILE A 1 179 ? -9.537 -1.829 3.363 1.00 96.06 179 ILE A N 1
ATOM 1292 C CA . ILE A 1 179 ? -8.181 -1.501 3.846 1.00 96.06 179 ILE A CA 1
ATOM 1293 C C . ILE A 1 179 ? -7.143 -2.466 3.266 1.00 96.06 179 ILE A C 1
ATOM 1295 O O . ILE A 1 179 ? -6.096 -2.015 2.798 1.00 96.06 179 ILE A O 1
ATOM 1299 N N . LEU A 1 180 ? -7.417 -3.775 3.265 1.00 96.62 180 LEU A N 1
ATOM 1300 C CA . LEU A 1 180 ? -6.494 -4.770 2.709 1.00 96.62 180 LEU A CA 1
ATOM 1301 C C . LEU A 1 180 ? -6.266 -4.549 1.205 1.00 96.62 180 LEU A C 1
ATOM 1303 O O . LEU A 1 180 ? -5.119 -4.516 0.762 1.00 96.62 180 LEU A O 1
ATOM 1307 N N . PHE A 1 181 ? -7.333 -4.330 0.433 1.00 97.56 181 PHE A N 1
ATOM 1308 C CA . PHE A 1 181 ? -7.253 -4.084 -1.009 1.00 97.56 181 PHE A CA 1
ATOM 1309 C C . PHE A 1 181 ? -6.590 -2.747 -1.349 1.00 97.56 181 PHE A C 1
ATOM 1311 O O . PHE A 1 181 ? -5.735 -2.703 -2.230 1.00 97.56 181 PHE A O 1
ATOM 1318 N N . LEU A 1 182 ? -6.922 -1.664 -0.640 1.00 97.31 182 LEU A N 1
ATOM 1319 C CA . LEU A 1 182 ? -6.255 -0.373 -0.826 1.00 97.31 182 LEU A CA 1
ATOM 1320 C C . LEU A 1 182 ? -4.766 -0.474 -0.496 1.00 97.31 182 LEU A C 1
ATOM 1322 O O . LEU A 1 182 ? -3.948 0.069 -1.231 1.00 97.31 182 LEU A O 1
ATOM 1326 N N . THR A 1 183 ? -4.402 -1.215 0.555 1.00 96.81 183 THR A N 1
ATOM 1327 C CA . THR A 1 183 ? -2.991 -1.431 0.901 1.00 96.81 183 THR A CA 1
ATOM 1328 C C . THR A 1 183 ? -2.282 -2.212 -0.200 1.00 96.81 183 THR A C 1
ATOM 1330 O O . THR A 1 183 ? -1.203 -1.813 -0.623 1.00 96.81 183 THR A O 1
ATOM 1333 N N . ALA A 1 184 ? -2.898 -3.281 -0.712 1.00 96.94 184 ALA A N 1
ATOM 1334 C CA . ALA A 1 184 ? -2.356 -4.061 -1.822 1.00 96.94 184 ALA A CA 1
ATOM 1335 C C . ALA A 1 184 ? -2.098 -3.197 -3.066 1.00 96.94 184 ALA A C 1
ATOM 1337 O O . ALA A 1 184 ? -1.020 -3.273 -3.655 1.00 96.94 184 ALA A O 1
ATOM 1338 N N . LEU A 1 185 ? -3.053 -2.336 -3.435 1.00 97.25 185 LEU A N 1
ATOM 1339 C CA . LEU A 1 185 ? -2.902 -1.407 -4.555 1.00 97.25 185 LEU A CA 1
ATOM 1340 C C . LEU A 1 185 ? -1.782 -0.395 -4.299 1.00 97.25 185 LEU A C 1
ATOM 1342 O O . LEU A 1 185 ? -0.892 -0.245 -5.133 1.00 97.25 185 LEU A O 1
ATOM 1346 N N . VAL A 1 186 ? -1.779 0.266 -3.140 1.00 96.75 186 VAL A N 1
ATOM 1347 C CA . VAL A 1 186 ? -0.739 1.243 -2.775 1.00 96.75 186 VAL A CA 1
ATOM 1348 C C . VAL A 1 186 ? 0.650 0.617 -2.820 1.00 96.75 186 VAL A C 1
ATOM 1350 O O . VAL A 1 186 ? 1.576 1.225 -3.362 1.00 96.75 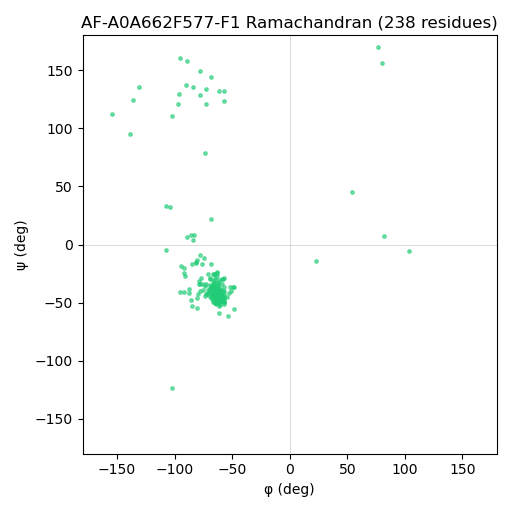186 VAL A O 1
ATOM 1353 N N . VAL A 1 187 ? 0.786 -0.606 -2.306 1.00 95.50 187 VAL A N 1
ATOM 1354 C CA . VAL A 1 187 ? 2.050 -1.339 -2.309 1.00 95.50 187 VAL A CA 1
ATOM 1355 C C . VAL A 1 187 ? 2.470 -1.709 -3.732 1.00 95.50 187 VAL A C 1
ATOM 1357 O O . VAL A 1 187 ? 3.613 -1.458 -4.103 1.00 95.50 187 VAL A O 1
ATOM 1360 N N . ALA A 1 188 ? 1.559 -2.233 -4.557 1.00 94.88 188 ALA A N 1
ATOM 1361 C CA . ALA A 1 188 ? 1.866 -2.627 -5.932 1.00 94.88 188 ALA A CA 1
ATOM 1362 C C . ALA A 1 188 ? 2.293 -1.439 -6.813 1.00 94.88 188 ALA A C 1
ATOM 1364 O O . ALA A 1 188 ? 3.275 -1.542 -7.549 1.00 94.88 188 ALA A O 1
ATOM 1365 N N . PHE A 1 189 ? 1.603 -0.298 -6.716 1.00 93.88 189 PHE A N 1
ATOM 1366 C CA . PHE A 1 189 ? 1.946 0.900 -7.491 1.00 93.88 189 PHE A CA 1
ATOM 1367 C C . PHE A 1 189 ? 3.221 1.591 -6.992 1.00 93.88 189 PHE A C 1
ATOM 1369 O O . PHE A 1 189 ? 3.987 2.120 -7.797 1.00 93.88 189 PHE A O 1
ATOM 1376 N N . SER A 1 190 ? 3.480 1.564 -5.683 1.00 93.00 190 SER A N 1
ATOM 1377 C CA . SER A 1 190 ? 4.685 2.170 -5.104 1.00 93.00 190 SER A CA 1
ATOM 1378 C C . SER A 1 190 ? 5.925 1.272 -5.222 1.00 93.00 190 SER A C 1
ATOM 1380 O O . SER A 1 190 ? 7.041 1.776 -5.102 1.00 93.00 190 SER A O 1
ATOM 1382 N N . LEU A 1 191 ? 5.766 -0.026 -5.523 1.00 89.88 191 LEU A N 1
ATOM 1383 C CA . LEU A 1 191 ? 6.860 -1.006 -5.585 1.00 89.88 191 LEU A CA 1
ATOM 1384 C C . LEU A 1 191 ? 8.009 -0.564 -6.500 1.00 89.88 191 LEU A C 1
ATOM 1386 O O . LEU A 1 191 ? 9.170 -0.707 -6.134 1.00 89.88 191 LEU A O 1
ATOM 1390 N N . ARG A 1 192 ? 7.708 0.011 -7.671 1.00 84.31 192 ARG A N 1
ATOM 1391 C CA . ARG A 1 192 ? 8.743 0.490 -8.606 1.00 84.31 192 ARG A CA 1
ATOM 1392 C C . ARG A 1 192 ? 9.563 1.656 -8.057 1.00 84.31 192 ARG A C 1
ATOM 1394 O O . ARG A 1 192 ? 10.742 1.753 -8.375 1.00 84.31 192 ARG A O 1
ATOM 1401 N N . ILE A 1 193 ? 8.949 2.525 -7.256 1.00 85.94 193 ILE A N 1
ATOM 1402 C CA . ILE A 1 193 ? 9.608 3.710 -6.693 1.00 85.94 193 ILE A CA 1
ATOM 1403 C C . ILE A 1 193 ? 10.433 3.298 -5.484 1.00 85.94 193 ILE A C 1
ATOM 1405 O O . ILE A 1 193 ? 11.619 3.589 -5.414 1.00 85.94 193 ILE A O 1
ATOM 1409 N N . THR A 1 194 ? 9.792 2.640 -4.520 1.00 84.06 194 THR A N 1
ATOM 1410 C CA . THR A 1 194 ? 10.383 2.391 -3.204 1.00 84.06 194 THR A CA 1
ATOM 1411 C C . THR A 1 194 ? 11.146 1.075 -3.133 1.00 84.06 194 THR A C 1
ATOM 1413 O O . THR A 1 194 ? 12.045 0.946 -2.316 1.00 84.06 194 THR A O 1
ATOM 1416 N N . GLY A 1 195 ? 10.788 0.089 -3.952 1.00 86.19 195 GLY A N 1
ATOM 1417 C CA . GLY A 1 195 ? 11.278 -1.279 -3.819 1.00 86.19 195 GLY A CA 1
ATOM 1418 C C . GLY A 1 195 ? 10.546 -2.078 -2.744 1.00 86.19 195 GLY A C 1
ATOM 1419 O O . GLY A 1 195 ? 9.980 -1.534 -1.792 1.00 86.19 195 GLY A O 1
ATOM 1420 N N . GLY A 1 196 ? 10.568 -3.404 -2.889 1.00 82.81 196 GLY A N 1
ATOM 1421 C CA . GLY A 1 196 ? 9.892 -4.324 -1.971 1.00 82.81 196 GLY A CA 1
ATOM 1422 C C . GLY A 1 196 ? 10.420 -4.308 -0.532 1.00 82.81 196 GLY A C 1
ATOM 1423 O O . GLY A 1 196 ? 9.660 -4.631 0.384 1.00 82.81 196 GLY A O 1
ATOM 1424 N N . LEU A 1 197 ? 11.681 -3.908 -0.323 1.00 83.75 197 LEU A N 1
ATOM 1425 C CA . LEU A 1 197 ? 12.313 -3.842 1.004 1.00 83.75 197 LEU A CA 1
ATOM 1426 C C . LEU A 1 197 ? 11.938 -2.575 1.776 1.00 83.75 197 LEU A C 1
ATOM 1428 O O . LEU A 1 197 ? 11.608 -2.638 2.958 1.00 83.75 197 LEU A O 1
ATOM 1432 N N . LEU A 1 198 ? 11.997 -1.416 1.117 1.00 88.56 198 LEU A N 1
ATOM 1433 C CA . LEU A 1 198 ? 11.850 -0.118 1.785 1.00 88.56 198 LEU A CA 1
ATOM 1434 C C . LEU A 1 198 ? 10.387 0.293 1.956 1.00 88.56 198 LEU A C 1
ATOM 1436 O O . LEU A 1 198 ? 10.087 1.164 2.774 1.00 88.56 198 LEU A O 1
ATOM 1440 N N . ILE A 1 199 ? 9.463 -0.332 1.223 1.00 91.19 199 ILE A N 1
ATOM 1441 C CA . ILE A 1 199 ? 8.041 0.014 1.288 1.00 91.19 199 ILE A CA 1
ATOM 1442 C C . ILE A 1 199 ? 7.439 -0.219 2.675 1.00 91.19 199 ILE A C 1
ATOM 1444 O O . ILE A 1 199 ? 6.630 0.584 3.132 1.00 91.19 199 ILE A O 1
ATOM 1448 N N . TYR A 1 200 ? 7.894 -1.259 3.383 1.00 89.06 200 TYR A N 1
ATOM 1449 C CA . TYR A 1 200 ? 7.534 -1.500 4.780 1.00 89.06 200 TYR A CA 1
ATOM 1450 C C . TYR A 1 200 ? 7.894 -0.294 5.650 1.00 89.06 200 TYR A C 1
ATOM 1452 O O . TYR A 1 200 ? 7.054 0.223 6.387 1.00 89.06 200 TYR A O 1
ATOM 1460 N N . THR A 1 201 ? 9.127 0.195 5.515 1.00 91.44 201 THR A N 1
ATOM 1461 C CA . THR A 1 201 ? 9.639 1.332 6.279 1.00 91.44 201 THR A CA 1
ATOM 1462 C C . THR A 1 201 ? 8.854 2.599 5.959 1.00 91.44 201 THR A C 1
ATOM 1464 O O . THR A 1 201 ? 8.405 3.285 6.876 1.00 91.44 201 THR A O 1
ATOM 1467 N N . LEU A 1 202 ? 8.628 2.875 4.670 1.00 92.12 202 LEU A N 1
ATOM 1468 C CA . LEU A 1 202 ? 7.885 4.050 4.208 1.00 92.12 202 LEU A CA 1
ATOM 1469 C C . LEU A 1 202 ? 6.412 4.027 4.640 1.00 92.12 202 LEU A C 1
ATOM 1471 O O . LEU A 1 202 ? 5.788 5.073 4.761 1.00 92.12 202 LEU A O 1
ATOM 1475 N N . MET A 1 203 ? 5.850 2.846 4.880 1.00 94.88 203 MET A N 1
ATOM 1476 C CA . MET A 1 203 ? 4.479 2.693 5.343 1.00 94.88 203 MET A CA 1
ATOM 1477 C C . MET A 1 203 ? 4.379 2.803 6.873 1.00 94.88 203 MET A C 1
ATOM 1479 O O . MET A 1 203 ? 3.540 3.535 7.389 1.00 94.88 203 MET A O 1
ATOM 1483 N N . ILE A 1 204 ? 5.241 2.111 7.622 1.00 94.88 204 ILE A N 1
ATOM 1484 C CA . ILE A 1 204 ? 5.069 1.931 9.073 1.00 94.88 204 ILE A CA 1
ATOM 1485 C C . ILE A 1 204 ? 5.761 2.997 9.915 1.00 94.88 204 ILE A C 1
ATOM 1487 O O . ILE A 1 204 ? 5.168 3.447 10.897 1.00 94.88 204 ILE A O 1
ATOM 1491 N N . LEU A 1 205 ? 6.978 3.429 9.573 1.00 95.06 205 LEU A N 1
ATOM 1492 C CA . LEU A 1 205 ? 7.691 4.429 10.376 1.00 95.06 205 LEU A CA 1
ATOM 1493 C C . LEU A 1 205 ? 6.977 5.787 10.438 1.00 95.06 205 LEU A C 1
ATOM 1495 O O . LEU A 1 205 ? 6.804 6.272 11.553 1.00 95.06 205 LEU A O 1
ATOM 1499 N N . PRO A 1 206 ? 6.530 6.413 9.329 1.00 95.88 206 PRO A N 1
ATOM 1500 C CA . PRO A 1 206 ? 5.885 7.726 9.412 1.00 95.88 206 PRO A CA 1
ATOM 1501 C C . PRO A 1 206 ? 4.551 7.675 10.163 1.00 95.88 206 PRO A C 1
ATOM 1503 O O . PRO A 1 206 ? 4.248 8.578 10.944 1.00 95.88 206 PRO A O 1
ATOM 1506 N N . ALA A 1 207 ? 3.784 6.593 10.003 1.00 96.06 207 ALA A N 1
ATOM 1507 C CA . ALA A 1 207 ? 2.567 6.365 10.775 1.00 96.06 207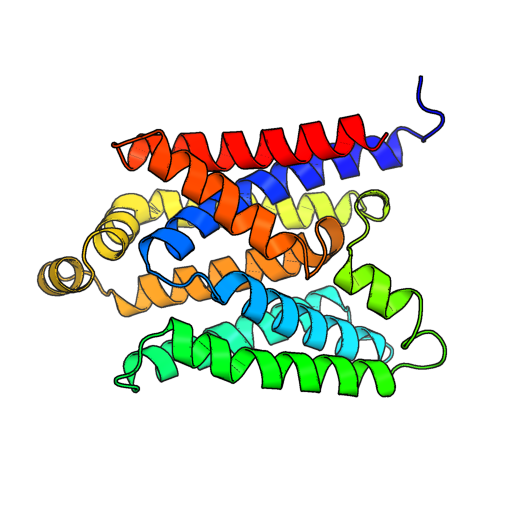 ALA A CA 1
ATOM 1508 C C . ALA A 1 207 ? 2.865 6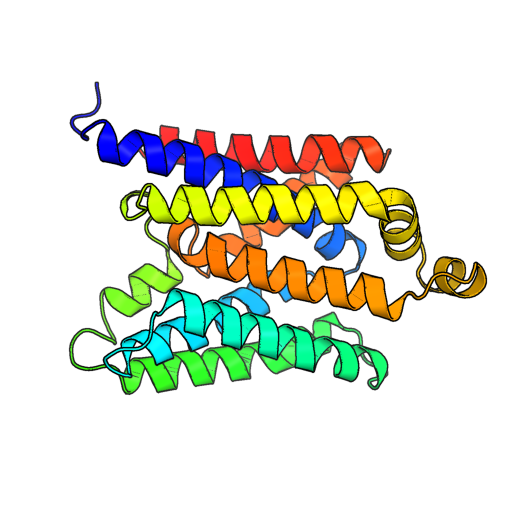.163 12.270 1.00 96.06 207 ALA A C 1
ATOM 1510 O O . ALA A 1 207 ? 2.209 6.765 13.119 1.00 96.06 207 ALA A O 1
ATOM 1511 N N . SER A 1 208 ? 3.883 5.366 12.601 1.00 96.00 208 SER A N 1
ATOM 1512 C CA . SER A 1 208 ? 4.295 5.130 13.990 1.00 96.00 208 SER A CA 1
ATOM 1513 C C . SER A 1 208 ? 4.834 6.404 14.641 1.00 96.00 208 SER A C 1
ATOM 1515 O O . SER A 1 208 ? 4.488 6.705 15.778 1.00 96.00 208 SER A O 1
ATOM 1517 N N . ALA A 1 209 ? 5.625 7.194 13.911 1.00 96.81 209 ALA A N 1
ATOM 1518 C CA . ALA A 1 209 ? 6.108 8.494 14.362 1.00 96.81 209 ALA A CA 1
ATOM 1519 C C . ALA A 1 209 ? 4.943 9.454 14.640 1.00 96.81 209 ALA A C 1
ATOM 1521 O O . ALA A 1 209 ? 4.907 10.082 15.695 1.00 96.81 209 ALA A O 1
ATOM 1522 N N . ALA A 1 210 ? 3.950 9.522 13.749 1.00 97.06 210 ALA A N 1
ATOM 1523 C CA . ALA A 1 210 ? 2.758 10.334 13.975 1.00 97.06 210 ALA A CA 1
ATOM 1524 C C . ALA A 1 210 ? 1.978 9.883 15.222 1.00 97.06 210 ALA A C 1
ATOM 1526 O O . ALA A 1 210 ? 1.579 10.730 16.018 1.00 97.06 210 ALA A O 1
ATOM 1527 N N . TYR A 1 211 ? 1.811 8.573 15.433 1.00 95.94 211 TYR A N 1
ATOM 1528 C CA . TYR A 1 211 ? 1.164 8.031 16.633 1.00 95.94 211 TYR A CA 1
ATOM 1529 C C . TYR A 1 211 ? 1.937 8.293 17.931 1.00 95.94 211 TYR A C 1
ATOM 1531 O O . TYR A 1 211 ? 1.314 8.430 18.978 1.00 95.94 211 TYR A O 1
ATOM 1539 N N . GLN A 1 212 ? 3.267 8.383 17.874 1.00 96.38 212 GLN A N 1
ATOM 1540 C CA . GLN A 1 212 ? 4.093 8.714 19.040 1.00 96.38 212 GLN A CA 1
ATOM 1541 C C . GLN A 1 212 ? 4.062 10.208 19.383 1.00 96.38 212 GLN A C 1
ATOM 1543 O O . GLN A 1 212 ? 4.233 10.581 20.541 1.00 96.38 212 GLN A O 1
ATOM 1548 N N . LEU A 1 213 ? 3.854 11.071 18.387 1.00 95.31 213 LEU A N 1
ATOM 1549 C CA . LEU A 1 213 ? 3.862 12.526 18.560 1.00 95.31 213 LEU A CA 1
ATOM 1550 C C . LEU A 1 213 ? 2.474 13.109 18.854 1.00 95.31 213 LEU A C 1
ATOM 1552 O O . LEU A 1 213 ? 2.370 14.203 19.410 1.00 95.31 213 LEU A O 1
ATOM 1556 N N . LEU A 1 214 ? 1.402 12.424 18.447 1.00 96.00 214 LEU A N 1
ATOM 1557 C CA . LEU A 1 214 ? 0.047 12.968 18.445 1.00 96.00 214 LEU A CA 1
ATOM 1558 C C . LEU A 1 214 ? -0.948 12.020 19.109 1.00 96.00 214 LEU A C 1
ATOM 1560 O O . LEU A 1 214 ? -1.014 10.835 18.805 1.00 96.00 214 LEU A O 1
ATOM 1564 N N . TYR A 1 215 ? -1.808 12.597 19.946 1.00 90.81 215 TYR A N 1
ATOM 1565 C CA . TYR A 1 215 ? -2.867 11.874 20.656 1.00 90.81 215 TYR A CA 1
ATOM 1566 C C . TYR A 1 215 ? -4.221 11.900 19.926 1.00 90.81 215 TYR A C 1
ATOM 1568 O O . TYR A 1 215 ? -5.094 11.083 20.206 1.00 90.81 215 TYR A O 1
ATOM 1576 N N . ASP A 1 216 ? -4.414 12.834 18.989 1.00 93.88 216 ASP A N 1
ATOM 1577 C CA . ASP A 1 216 ? -5.657 12.982 18.225 1.00 93.88 216 ASP A CA 1
ATOM 1578 C C . ASP A 1 216 ? -5.538 12.278 16.872 1.00 93.88 216 ASP A C 1
ATOM 1580 O O . ASP A 1 216 ? -4.696 12.635 16.044 1.00 93.88 216 ASP A O 1
ATOM 1584 N N . ILE A 1 217 ? -6.425 11.311 16.624 1.00 92.62 217 ILE A N 1
ATOM 1585 C CA . ILE A 1 217 ? -6.434 10.517 15.395 1.00 92.62 217 ILE A CA 1
ATOM 1586 C C . ILE A 1 217 ? -6.557 11.386 14.139 1.00 92.62 217 ILE A C 1
ATOM 1588 O O . ILE A 1 217 ? -5.892 11.114 13.144 1.00 92.62 217 ILE A O 1
ATOM 1592 N N . LYS A 1 218 ? -7.329 12.479 14.179 1.00 93.00 218 LYS A N 1
ATOM 1593 C CA . LYS A 1 218 ? -7.468 13.384 13.028 1.00 93.00 218 LYS A CA 1
ATOM 1594 C C . LYS A 1 218 ? -6.139 14.058 12.703 1.00 93.00 218 LYS A C 1
ATOM 1596 O O . LYS A 1 218 ? -5.793 14.207 11.535 1.00 93.00 218 LYS A O 1
ATOM 1601 N N . LYS A 1 219 ? -5.375 14.424 13.738 1.00 95.88 219 LYS A N 1
ATOM 1602 C CA . LYS A 1 219 ? -4.033 14.992 13.576 1.00 95.88 219 LYS A CA 1
ATOM 1603 C C . LYS A 1 219 ? -3.054 13.944 13.058 1.00 95.88 219 LYS A C 1
ATOM 1605 O O . LYS A 1 219 ? -2.237 14.283 12.214 1.00 95.88 219 LYS A O 1
ATOM 1610 N N . VAL A 1 220 ? -3.165 12.685 13.490 1.00 96.75 220 VAL A N 1
ATOM 1611 C CA . VAL A 1 220 ? -2.351 11.575 12.955 1.00 96.75 220 VAL A CA 1
ATOM 1612 C C . VAL A 1 220 ? -2.579 11.405 11.449 1.00 96.75 220 VAL A C 1
ATOM 1614 O O . VAL A 1 220 ? -1.608 11.322 10.701 1.00 96.75 220 VAL A O 1
ATOM 1617 N N . PHE A 1 221 ? -3.833 11.443 10.986 1.00 96.00 221 PHE A N 1
ATOM 1618 C CA . PHE A 1 221 ? -4.167 11.373 9.555 1.00 96.00 221 PHE A CA 1
ATOM 1619 C C . PHE A 1 221 ? -3.645 12.539 8.717 1.00 96.00 221 PHE A C 1
ATOM 1621 O O . PHE A 1 221 ? -3.444 12.369 7.518 1.00 96.00 221 PHE A O 1
ATOM 1628 N N . LEU A 1 222 ? -3.385 13.692 9.332 1.00 95.88 222 LEU A N 1
ATOM 1629 C CA . LEU A 1 222 ? -2.740 14.817 8.661 1.00 95.88 222 LEU A CA 1
ATOM 1630 C C . LEU A 1 222 ? -1.208 14.723 8.730 1.00 95.88 222 LEU A C 1
ATOM 1632 O O . LEU A 1 222 ? -0.525 14.984 7.746 1.00 95.88 222 LEU A O 1
ATOM 1636 N N . ALA A 1 223 ? -0.656 14.341 9.880 1.00 97.06 223 ALA A N 1
ATOM 1637 C CA . ALA A 1 223 ? 0.781 14.360 10.123 1.00 97.06 223 ALA A CA 1
ATOM 1638 C C . ALA A 1 223 ? 1.522 13.180 9.489 1.00 97.06 223 ALA A C 1
ATOM 1640 O O . ALA A 1 223 ? 2.601 13.386 8.947 1.00 97.06 223 ALA A O 1
ATOM 1641 N N . ALA A 1 224 ? 0.969 11.965 9.515 1.00 97.19 224 ALA A N 1
ATOM 1642 C CA . ALA A 1 224 ? 1.628 10.794 8.935 1.00 97.19 224 ALA A CA 1
ATOM 1643 C C . ALA A 1 224 ? 1.969 10.972 7.440 1.00 97.19 224 ALA A C 1
ATOM 1645 O O . ALA A 1 224 ? 3.138 10.789 7.098 1.00 97.19 224 ALA A O 1
ATOM 1646 N N . PRO A 1 225 ? 1.038 11.380 6.545 1.00 96.88 225 PRO A N 1
ATOM 1647 C CA . PRO A 1 225 ? 1.386 11.644 5.148 1.00 96.88 225 PRO A CA 1
ATOM 1648 C C . PRO A 1 225 ? 2.396 12.775 4.981 1.00 96.88 225 PRO A C 1
ATOM 1650 O O . PRO A 1 225 ? 3.244 12.677 4.101 1.00 96.88 225 PRO A O 1
ATOM 1653 N N . LEU A 1 226 ? 2.355 13.816 5.821 1.00 96.69 226 LEU A N 1
ATOM 1654 C CA . LEU A 1 226 ? 3.350 14.892 5.782 1.00 96.69 226 LEU A CA 1
ATOM 1655 C C . LEU A 1 226 ? 4.743 14.379 6.154 1.00 96.69 226 LEU A C 1
ATOM 1657 O O . LEU A 1 226 ? 5.699 14.665 5.443 1.00 96.69 226 LEU A O 1
ATOM 1661 N N . ILE A 1 227 ? 4.858 13.589 7.225 1.00 97.12 227 ILE A N 1
ATOM 1662 C CA . ILE A 1 227 ? 6.126 12.982 7.644 1.00 97.12 227 ILE A CA 1
ATOM 1663 C C . ILE A 1 227 ? 6.651 12.076 6.531 1.00 97.12 227 ILE A C 1
ATOM 1665 O O . ILE A 1 227 ? 7.795 12.234 6.124 1.00 97.12 227 ILE A O 1
ATOM 1669 N N . GLY A 1 228 ? 5.820 11.186 5.984 1.00 95.69 228 GLY A N 1
ATOM 1670 C CA . GLY A 1 228 ? 6.238 10.284 4.911 1.00 95.69 228 GLY A CA 1
ATOM 1671 C C . GLY A 1 228 ? 6.671 11.002 3.641 1.00 95.69 228 GLY A C 1
ATOM 1672 O O . GLY A 1 228 ? 7.728 10.691 3.099 1.00 95.69 228 GLY A O 1
ATOM 1673 N N . ALA A 1 229 ? 5.890 11.988 3.196 1.00 95.06 229 ALA A N 1
ATOM 1674 C CA . ALA A 1 229 ? 6.193 12.789 2.015 1.00 95.06 229 ALA A CA 1
ATOM 1675 C C . ALA A 1 229 ? 7.476 13.622 2.194 1.00 95.06 229 ALA A C 1
ATOM 1677 O O . ALA A 1 229 ? 8.298 13.703 1.281 1.00 95.06 229 ALA A O 1
ATOM 1678 N N . LEU A 1 230 ? 7.687 14.207 3.379 1.00 95.06 230 LEU A N 1
ATOM 1679 C CA . LEU A 1 230 ? 8.919 14.928 3.704 1.00 95.06 230 LEU A CA 1
ATOM 1680 C C . LEU A 1 230 ? 10.115 13.979 3.794 1.00 95.06 230 LEU A C 1
ATOM 1682 O O . LEU A 1 230 ? 11.172 14.299 3.264 1.00 95.06 230 LEU A O 1
ATOM 1686 N N . SER A 1 231 ? 9.964 12.805 4.410 1.00 93.31 231 SER A N 1
ATOM 1687 C CA . SER A 1 231 ? 11.029 11.802 4.488 1.00 93.31 231 SER A CA 1
ATOM 1688 C C . SER A 1 231 ? 11.442 11.298 3.106 1.00 93.31 231 SER A C 1
ATOM 1690 O O . SER A 1 231 ? 12.637 11.202 2.836 1.00 93.31 231 SER A O 1
ATOM 1692 N N . SER A 1 232 ? 10.488 11.026 2.209 1.00 91.31 232 SER A N 1
ATOM 1693 C CA . SER A 1 232 ? 10.796 10.614 0.835 1.00 91.31 232 SER A CA 1
ATOM 1694 C C . SER A 1 232 ? 11.461 11.733 0.033 1.00 91.31 232 SER A C 1
ATOM 1696 O O . SER A 1 232 ? 12.414 11.474 -0.699 1.00 91.31 232 SER A O 1
ATOM 1698 N N . LEU A 1 233 ? 11.003 12.979 0.199 1.00 89.94 233 LEU A N 1
ATOM 1699 C CA . LEU A 1 233 ? 11.581 14.140 -0.478 1.00 89.94 233 LEU A CA 1
ATOM 1700 C C . LEU A 1 233 ? 13.012 14.419 0.005 1.00 89.94 233 LEU A C 1
ATOM 1702 O O . LEU A 1 233 ? 13.919 14.568 -0.808 1.00 89.94 233 LEU A O 1
ATOM 1706 N N . LEU A 1 234 ? 13.224 14.460 1.323 1.00 90.81 234 LEU A N 1
ATOM 1707 C CA . LEU A 1 234 ? 14.541 14.674 1.923 1.00 90.81 234 LEU A CA 1
ATOM 1708 C C . LEU A 1 234 ? 15.501 13.538 1.569 1.00 90.81 234 LEU A C 1
ATOM 1710 O O . LEU A 1 234 ? 16.646 13.808 1.226 1.00 90.81 234 LEU A O 1
ATOM 1714 N N . GLY A 1 235 ? 15.031 12.287 1.594 1.00 89.25 235 GLY A N 1
ATOM 1715 C CA . GLY A 1 235 ? 15.824 11.134 1.172 1.00 89.25 235 GLY A CA 1
ATOM 1716 C C . GLY A 1 235 ? 16.272 11.240 -0.286 1.00 89.25 235 GLY A C 1
ATOM 1717 O O . GLY A 1 235 ? 17.439 11.003 -0.583 1.00 89.25 235 GLY A O 1
ATOM 1718 N N . PHE A 1 236 ? 15.379 11.666 -1.184 1.00 85.31 236 PHE A N 1
ATOM 1719 C CA . PHE A 1 236 ? 15.729 11.907 -2.583 1.00 85.31 236 PHE A CA 1
ATOM 1720 C C . PHE A 1 236 ? 16.738 13.052 -2.745 1.00 85.31 236 PHE A C 1
ATOM 1722 O O . PHE A 1 236 ? 17.728 12.885 -3.449 1.00 85.31 236 PHE A O 1
ATOM 1729 N N . ILE A 1 237 ? 16.525 14.190 -2.074 1.00 86.06 237 ILE A N 1
ATOM 1730 C CA . ILE A 1 237 ? 17.421 15.356 -2.152 1.00 86.06 237 ILE A CA 1
ATOM 1731 C C . ILE A 1 237 ? 18.820 15.027 -1.615 1.00 86.06 237 ILE A C 1
ATOM 1733 O O . ILE A 1 237 ? 19.802 15.456 -2.205 1.00 86.06 237 ILE A O 1
ATOM 1737 N N . LEU A 1 238 ? 18.919 14.276 -0.514 1.00 88.12 238 LEU A N 1
ATOM 1738 C CA . LEU A 1 238 ? 20.201 13.863 0.071 1.00 88.12 238 LEU A CA 1
ATOM 1739 C C . LEU A 1 238 ? 20.933 12.809 -0.768 1.00 88.12 238 LEU A C 1
ATOM 1741 O O . LEU A 1 238 ? 22.147 12.678 -0.651 1.00 88.12 238 LEU A O 1
ATOM 1745 N N . SER A 1 239 ? 20.195 12.032 -1.563 1.00 84.00 239 SER A N 1
ATOM 1746 C CA . SER A 1 239 ? 20.759 11.023 -2.462 1.00 84.00 239 SER A CA 1
ATOM 1747 C C . SER A 1 239 ? 21.291 11.611 -3.775 1.00 84.00 239 SER A C 1
ATOM 1749 O O . SER A 1 239 ? 21.937 10.875 -4.526 1.00 84.00 239 SER A O 1
ATOM 1751 N N . LEU A 1 240 ? 20.951 12.865 -4.084 1.00 75.25 240 LEU A N 1
ATOM 1752 C CA . LEU A 1 240 ? 21.300 13.571 -5.318 1.00 75.25 240 LEU A CA 1
ATOM 1753 C C . LEU A 1 240 ? 22.709 14.172 -5.240 1.00 75.25 240 LEU A C 1
ATOM 1755 O O . LEU A 1 240 ? 23.426 14.083 -6.263 1.00 75.25 240 LEU A O 1
#

Sequence (240 aa):
MFGIPLHIVLPTLIGSLIAGGICSVMGIFVVRMNLSSLGFAMSHAAFAGAALGIAVSGLDPLLMAILFAVAMAAVLGPLSELSRLNPDTIIGAIFPLMMALGLIFLSLAPSAGIGSGALSLLWGSVLGITMSDVIKLGILAVVLLFVLGVFWKEFLAVLLDRKLAAASGIPVRVYYYTILFLTALVVAFSLRITGGLLIYTLMILPASAAYQLLYDIKKVFLAAPLIGALSSLLGFILSL

Solvent-accessible surface area (backbone atoms only — not comparable to full-atom values): 11571 Å² total; per-residue (Å²): 143,65,101,64,59,66,83,41,53,51,31,26,56,53,37,37,30,50,41,16,20,52,34,2,52,49,12,43,56,29,58,68,67,57,31,70,45,46,45,48,28,29,20,31,20,11,45,19,17,25,25,38,16,62,33,40,87,90,47,57,32,64,61,30,6,35,51,34,6,38,49,49,30,65,52,46,49,60,49,43,69,74,44,95,56,60,53,36,59,54,36,58,61,48,28,59,55,28,43,50,48,18,54,51,27,24,71,62,16,70,98,52,22,89,46,70,56,46,51,37,47,40,56,20,37,48,74,75,44,47,61,69,54,34,51,54,49,49,52,51,48,52,52,51,51,46,55,49,60,77,44,38,70,58,53,50,36,46,61,74,39,51,68,61,24,41,75,71,72,42,68,48,68,60,58,53,44,49,52,41,40,53,43,14,46,52,39,30,68,32,25,52,46,44,2,34,66,46,43,32,52,42,14,42,50,24,18,49,51,21,57,74,76,40,91,48,68,72,56,27,70,55,41,5,22,51,46,13,19,49,51,37,46,51,51,52,63,75,73,103

Mean predicted aligned error: 4.85 Å

Radius of gyration: 17.79 Å; Cα contacts (8 Å, |Δi|>4): 368; chains: 1; bounding box: 48×42×44 Å

Foldseek 3Di:
DDPDDPQLVVLLLLLLLLLLQLLLLLLLLCQLLVVLLLLLLLLLQLLLQLLLQQLDPPRDSLVRSLVRSLVCLVVLLVCCVVDPDRSNVVSVVSRVVSNVSNVVSLVSHPPCSVPDSSVCLAAADSSPDHVVLSVVSVVLSVVVCVVCVVCVVLLVCLSVDVVVSVVVVRPSSVSSSVSSSSSSNSSSSCSNNGHSNCSSVSNHVLLVVLVVVDDDVVSSSVRSSVSSSVVSNVVVVVVD

pLDDT: mean 90.04, std 9.22, range [47.97, 97.69]